Protein AF-A0A6P6XRR0-F1 (afdb_monomer_lite)

Radius of gyration: 25.18 Å; chains: 1; bounding box: 92×53×60 Å

Organism: Dermatophagoides pteronyssinus (NCBI:txid6956)

Secondary structure (DSSP, 8-state):
--TT----TTT-S-TTEEEEEETTT--EEEEEEE-STTSEEEEEGGGHHHHTTTGGGEEEEES-SB--SSGGGS-GGGEE---EEEE-------SS-----EEEEE---TT-------PPEEP-S-S-GGG-EEEEEEEEETT--BEEEEEEEEES-GGGGGGG-SSS-GGGEEEEEEE--TTTS-EEEEEEEEEEEEETTEEEEEEEEEEEEEE---SS---PEEEEEEE-GGGGHHHHHHH-TT--B--SS-TTS------TTSTT--------------S----TTTTTTTT-TT----HHHHHHHHHHHHHHHHHHHHHHH--

pLDDT: mean 71.04, std 21.97, range [21.55, 94.62]

InterPro domains:
  IPR001254 Serine proteases, trypsin domain [PS50240] (1-245)
  IPR009003 Peptidase S1, PA clan [SSF50494] (9-246)
  IPR051333 CLIP domain-containing serine protease [PTHR24260] (10-245)

Structure (mmCIF, N/CA/C/O backbone):
data_AF-A0A6P6XRR0-F1
#
_entry.id   AF-A0A6P6XRR0-F1
#
loop_
_atom_site.group_PDB
_atom_site.id
_atom_site.type_symbol
_atom_site.label_atom_id
_atom_site.label_alt_id
_atom_site.label_comp_id
_atom_site.label_asym_id
_atom_site.label_entity_id
_atom_site.label_seq_id
_atom_site.pdbx_PDB_ins_code
_atom_site.Cartn_x
_atom_site.Cartn_y
_atom_site.Cartn_z
_atom_site.occupancy
_atom_site.B_iso_or_equiv
_atom_site.auth_seq_id
_atom_site.auth_comp_id
_atom_site.auth_asym_id
_atom_site.auth_atom_id
_atom_site.pdbx_PDB_model_num
ATOM 1 N N . MET A 1 1 ? -28.894 -8.734 -2.780 1.00 40.22 1 MET A N 1
ATOM 2 C CA . MET A 1 1 ? -28.095 -9.727 -2.037 1.00 40.22 1 MET A CA 1
ATOM 3 C C . MET A 1 1 ? -28.416 -9.468 -0.577 1.00 40.22 1 MET A C 1
ATOM 5 O O . MET A 1 1 ? -28.364 -8.303 -0.202 1.00 40.22 1 MET A O 1
ATOM 9 N N . ASN A 1 2 ? -28.938 -10.466 0.139 1.00 27.59 2 ASN A N 1
ATOM 10 C CA . ASN A 1 2 ? -29.521 -10.294 1.476 1.00 27.59 2 ASN A CA 1
ATOM 11 C C . ASN A 1 2 ? -28.446 -9.877 2.489 1.00 27.59 2 ASN A C 1
ATOM 13 O O . ASN A 1 2 ? -27.304 -10.318 2.381 1.00 27.59 2 ASN A O 1
ATOM 17 N N . ASP A 1 3 ? -28.826 -9.064 3.475 1.00 33.09 3 ASP A N 1
ATOM 18 C CA . ASP A 1 3 ? -27.949 -8.568 4.550 1.00 33.09 3 ASP A CA 1
ATOM 19 C C . ASP A 1 3 ? -27.402 -9.680 5.480 1.00 33.09 3 ASP A C 1
ATOM 21 O O . ASP A 1 3 ? -26.582 -9.402 6.351 1.00 33.09 3 ASP A O 1
ATOM 25 N N . ASP A 1 4 ? -27.790 -10.938 5.245 1.00 35.84 4 ASP A N 1
ATOM 26 C CA . ASP A 1 4 ? -27.451 -12.115 6.054 1.00 35.84 4 ASP A CA 1
ATOM 27 C C . ASP A 1 4 ? -26.296 -12.973 5.493 1.00 35.84 4 ASP A C 1
ATOM 29 O O . ASP A 1 4 ? -26.016 -14.043 6.037 1.00 35.84 4 ASP A O 1
ATOM 33 N N . ASP A 1 5 ? -25.618 -12.561 4.412 1.00 38.88 5 ASP A N 1
ATOM 34 C CA . ASP A 1 5 ? -24.484 -13.344 3.894 1.00 38.88 5 ASP A CA 1
ATOM 35 C C . ASP A 1 5 ? -23.284 -13.279 4.869 1.00 38.88 5 ASP A C 1
ATOM 37 O O . ASP A 1 5 ? -22.739 -12.189 5.104 1.00 38.88 5 ASP A O 1
ATOM 41 N N . PRO A 1 6 ? -22.828 -14.419 5.430 1.00 41.59 6 PRO A N 1
ATOM 42 C CA . PRO A 1 6 ? -21.720 -14.451 6.377 1.00 41.59 6 PRO A CA 1
ATOM 43 C C . PRO A 1 6 ? -20.427 -13.925 5.737 1.00 41.59 6 PRO A C 1
ATOM 45 O O . PRO A 1 6 ? -20.139 -14.182 4.568 1.00 41.59 6 PRO A O 1
ATOM 48 N N . PHE A 1 7 ? -19.627 -13.185 6.513 1.00 42.28 7 PHE A N 1
ATOM 49 C CA . PHE A 1 7 ? -18.373 -12.579 6.055 1.00 42.28 7 PHE A CA 1
ATOM 50 C C . PHE A 1 7 ? -17.396 -13.647 5.530 1.00 42.28 7 PHE A C 1
ATOM 52 O O . PHE A 1 7 ? -16.773 -14.381 6.300 1.00 42.28 7 PHE A O 1
ATOM 59 N N . ASP A 1 8 ? -17.249 -13.733 4.206 1.00 44.59 8 ASP A N 1
ATOM 60 C CA . ASP A 1 8 ? -16.356 -14.698 3.562 1.00 44.59 8 ASP A CA 1
ATOM 61 C C . ASP A 1 8 ? -14.886 -14.274 3.690 1.00 44.59 8 ASP A C 1
ATOM 63 O O . ASP A 1 8 ? -14.331 -13.547 2.864 1.00 44.59 8 ASP A O 1
ATOM 67 N N . THR A 1 9 ? -14.221 -14.783 4.724 1.00 45.38 9 THR A N 1
ATOM 68 C CA . THR A 1 9 ? -12.789 -14.554 4.982 1.00 45.38 9 THR A CA 1
ATOM 69 C C . THR A 1 9 ? -11.858 -14.915 3.814 1.00 45.38 9 THR A C 1
ATOM 71 O O . THR A 1 9 ? -10.747 -14.386 3.761 1.00 45.38 9 THR A O 1
ATOM 74 N N . LYS A 1 10 ? -12.278 -15.751 2.847 1.00 46.78 10 LYS A N 1
ATOM 75 C CA . LYS A 1 10 ? -11.482 -16.042 1.640 1.00 46.78 10 LYS A CA 1
ATOM 76 C C . LYS A 1 10 ? -11.516 -14.900 0.625 1.00 46.78 10 LYS A C 1
ATOM 78 O O . LYS A 1 10 ? -10.532 -14.710 -0.082 1.00 46.78 10 LYS A O 1
ATOM 83 N N . LYS A 1 11 ? -12.607 -14.130 0.577 1.00 51.19 11 LYS A N 1
ATOM 84 C CA . LYS A 1 11 ? -12.793 -12.982 -0.328 1.00 51.19 11 LYS A CA 1
ATOM 85 C C . LYS A 1 11 ? -12.146 -11.692 0.202 1.00 51.19 11 LYS A C 1
ATOM 87 O O . LYS A 1 11 ? -11.816 -10.806 -0.584 1.00 51.19 11 LYS A O 1
ATOM 92 N N . TYR A 1 12 ? -11.912 -11.616 1.516 1.00 61.06 12 TYR A N 1
ATOM 93 C CA . TYR A 1 12 ? -11.409 -10.430 2.229 1.00 61.06 12 TYR A CA 1
ATOM 94 C C . TYR A 1 12 ? -10.019 -10.645 2.853 1.00 61.06 12 TYR A C 1
ATOM 96 O O . TYR A 1 12 ? -9.776 -10.322 4.015 1.00 61.06 12 TYR A O 1
ATOM 104 N N . LYS A 1 13 ? -9.085 -11.213 2.081 1.00 62.91 13 LYS A N 1
ATOM 105 C CA . LYS A 1 13 ? -7.752 -11.624 2.561 1.00 62.91 13 LYS A CA 1
ATOM 106 C C . LYS A 1 13 ? -6.840 -10.458 2.987 1.00 62.91 13 LYS A C 1
ATOM 108 O O . LYS A 1 13 ? -5.909 -10.662 3.764 1.00 62.91 13 LYS A O 1
ATOM 113 N N . TYR A 1 14 ? -7.120 -9.245 2.504 1.00 73.25 14 TYR A N 1
ATOM 114 C CA . TYR A 1 14 ? -6.344 -8.021 2.752 1.00 73.25 14 TYR A CA 1
ATOM 115 C C . TYR A 1 14 ? -7.252 -6.869 3.197 1.00 73.25 14 TYR A C 1
ATOM 117 O O . TYR A 1 14 ? -7.387 -5.886 2.469 1.00 73.25 14 TYR A O 1
ATOM 125 N N . PRO A 1 15 ? -7.889 -6.960 4.381 1.00 75.12 15 PRO A N 1
ATOM 126 C CA . PRO A 1 15 ? -8.960 -6.043 4.786 1.00 75.12 15 PRO A CA 1
ATOM 127 C C . PRO A 1 15 ? -8.497 -4.587 4.960 1.00 75.12 15 PRO A C 1
ATOM 129 O O . PRO A 1 15 ? -9.320 -3.680 4.967 1.00 75.12 15 PRO A O 1
ATOM 132 N N . TYR A 1 16 ? -7.187 -4.361 5.073 1.00 81.88 16 TYR A N 1
ATOM 133 C CA . TYR A 1 16 ? -6.564 -3.045 5.206 1.00 81.88 16 TYR A CA 1
ATOM 134 C C . TYR A 1 16 ? -6.166 -2.403 3.873 1.00 81.88 16 TYR A C 1
ATOM 136 O O . TYR A 1 16 ? -5.852 -1.216 3.866 1.00 81.88 16 TYR A O 1
ATOM 144 N N . MET A 1 17 ? -6.129 -3.154 2.764 1.00 88.88 17 MET A N 1
ATOM 145 C CA . MET A 1 17 ? -5.717 -2.608 1.469 1.00 88.88 17 MET A CA 1
ATOM 146 C C . MET A 1 17 ? -6.829 -1.757 0.868 1.00 88.88 17 MET A C 1
ATOM 148 O O . MET A 1 17 ? -8.001 -2.142 0.859 1.00 88.88 17 MET A O 1
ATOM 152 N N . VAL A 1 18 ? -6.432 -0.618 0.312 1.00 92.50 18 VAL A N 1
ATOM 153 C CA . VAL A 1 18 ? -7.336 0.375 -0.261 1.00 92.50 18 VAL A CA 1
ATOM 154 C C . VAL A 1 18 ? -6.955 0.651 -1.705 1.00 92.50 18 VAL A C 1
ATOM 156 O O . VAL A 1 18 ? -5.782 0.867 -2.005 1.00 92.50 18 VAL A O 1
ATOM 159 N N . ALA A 1 19 ? -7.953 0.701 -2.583 1.00 94.19 19 ALA A N 1
ATOM 160 C CA . ALA A 1 19 ? -7.839 1.238 -3.931 1.00 94.19 19 ALA A CA 1
ATOM 161 C C . ALA A 1 19 ? -8.615 2.556 -4.050 1.00 94.19 19 ALA A C 1
ATOM 163 O O . ALA A 1 19 ? -9.758 2.663 -3.601 1.00 94.19 19 ALA A O 1
ATOM 164 N N . PHE A 1 20 ? -8.017 3.545 -4.710 1.00 94.62 20 PHE A N 1
ATOM 165 C CA . PHE A 1 20 ? -8.701 4.765 -5.129 1.00 94.62 20 PHE A CA 1
ATOM 166 C C . PHE A 1 20 ? -9.054 4.639 -6.603 1.00 94.62 20 PHE A C 1
ATOM 168 O O . PHE A 1 20 ? -8.191 4.728 -7.481 1.00 94.62 20 PHE A O 1
ATOM 175 N N . VAL A 1 21 ? -10.332 4.380 -6.856 1.00 93.94 21 VAL A N 1
ATOM 176 C CA . VAL A 1 21 ? -10.835 3.983 -8.168 1.00 93.94 21 VAL A CA 1
ATOM 177 C C . VAL A 1 21 ? -11.504 5.173 -8.839 1.00 93.94 21 VAL A C 1
ATOM 179 O O . VAL A 1 21 ? -12.419 5.777 -8.278 1.00 93.94 21 VAL A O 1
ATOM 182 N N . GLN A 1 22 ? -11.065 5.504 -10.050 1.00 93.06 22 GLN A N 1
ATOM 183 C CA . GLN A 1 22 ? -11.700 6.535 -10.863 1.00 93.06 22 GLN A CA 1
ATOM 184 C C . GLN A 1 22 ? -13.036 6.008 -11.406 1.00 93.06 22 GLN A C 1
ATOM 186 O O . GLN A 1 22 ? -13.065 5.009 -12.123 1.00 93.06 22 GLN A O 1
ATOM 191 N N . LYS A 1 23 ? -14.148 6.689 -11.112 1.00 91.94 23 LYS A N 1
ATOM 192 C CA . LYS A 1 23 ? -15.517 6.218 -11.406 1.00 91.94 23 LYS A CA 1
ATOM 193 C C . LYS A 1 23 ? -15.779 5.943 -12.889 1.00 91.94 23 LYS A C 1
ATOM 195 O O . LYS A 1 23 ? -16.508 5.016 -13.220 1.00 91.94 23 LYS A O 1
ATOM 200 N N . ASN A 1 24 ? -15.178 6.732 -13.781 1.00 90.50 24 ASN A N 1
ATOM 201 C CA . ASN A 1 24 ? -15.431 6.633 -15.224 1.00 90.50 24 ASN A CA 1
ATOM 202 C C . ASN A 1 24 ? -14.651 5.498 -15.894 1.00 90.50 24 ASN A C 1
ATOM 204 O O . ASN A 1 24 ? -15.137 4.878 -16.834 1.00 90.50 24 ASN A O 1
ATOM 208 N N . THR A 1 25 ? -13.422 5.245 -15.443 1.00 91.56 25 THR A N 1
ATOM 209 C CA . THR A 1 25 ? -12.520 4.270 -16.077 1.00 91.56 25 THR A CA 1
ATOM 210 C C . THR A 1 25 ? -12.421 2.967 -15.293 1.00 91.56 25 THR A C 1
ATOM 212 O O . THR A 1 25 ? -11.920 1.974 -15.817 1.00 91.56 25 THR A O 1
ATOM 215 N N . MET A 1 26 ? -12.876 2.976 -14.037 1.00 92.25 26 MET A N 1
ATOM 216 C CA . MET A 1 26 ? -12.716 1.907 -13.055 1.00 92.25 26 MET A CA 1
ATOM 217 C C . MET A 1 26 ? -11.258 1.488 -12.829 1.00 92.25 26 MET A C 1
ATOM 219 O O . MET A 1 26 ? -10.996 0.371 -12.383 1.00 92.25 26 MET A O 1
ATOM 223 N N . LYS A 1 27 ? -10.305 2.378 -13.126 1.00 91.62 27 LYS A N 1
ATOM 224 C CA . LYS A 1 27 ? -8.870 2.187 -12.892 1.00 91.62 27 LYS A CA 1
ATOM 225 C C . LYS A 1 27 ? -8.483 2.648 -11.493 1.00 91.62 27 LYS A C 1
ATOM 227 O O . LYS A 1 27 ? -9.070 3.598 -10.976 1.00 91.62 27 LYS A O 1
ATOM 232 N N . ALA A 1 28 ? -7.488 1.991 -10.903 1.00 91.31 28 ALA A N 1
ATOM 233 C CA . ALA A 1 28 ? -6.890 2.434 -9.649 1.00 91.31 28 ALA A CA 1
ATOM 234 C C . ALA A 1 28 ? -5.757 3.428 -9.930 1.00 91.31 28 ALA A C 1
ATOM 236 O O . ALA A 1 28 ? -4.701 3.041 -10.426 1.00 91.31 28 ALA A O 1
ATOM 237 N N . ASP A 1 29 ? -5.960 4.703 -9.603 1.00 89.50 29 ASP A N 1
ATOM 238 C CA . ASP A 1 29 ? -4.921 5.735 -9.775 1.00 89.50 29 ASP A CA 1
ATOM 239 C C . ASP A 1 29 ? -4.054 5.922 -8.525 1.00 89.50 29 ASP A C 1
ATOM 241 O O . ASP A 1 29 ? -2.986 6.537 -8.596 1.00 89.50 29 ASP A O 1
ATOM 245 N N . CYS A 1 30 ? -4.509 5.387 -7.390 1.00 91.50 30 CYS A N 1
ATOM 246 C CA . CYS A 1 30 ? -3.768 5.318 -6.141 1.00 91.50 30 CYS A CA 1
ATOM 247 C C . CYS A 1 30 ? -4.161 4.069 -5.342 1.00 91.50 30 CYS A C 1
ATOM 249 O O . CYS A 1 30 ? -5.239 3.497 -5.532 1.00 91.50 30 CYS A O 1
ATOM 251 N N . ALA A 1 31 ? -3.296 3.680 -4.412 1.00 92.75 31 ALA A N 1
ATOM 252 C CA . ALA A 1 31 ? -3.554 2.657 -3.418 1.00 92.75 31 ALA A CA 1
ATOM 253 C C . ALA A 1 31 ? -2.962 3.073 -2.069 1.00 92.75 31 ALA A C 1
ATOM 255 O O . ALA A 1 31 ? -2.064 3.914 -2.005 1.00 92.75 31 ALA A O 1
ATOM 256 N N . GLY A 1 32 ? -3.469 2.472 -1.001 1.00 92.19 32 GLY A N 1
ATOM 257 C CA . GLY A 1 32 ? -3.019 2.756 0.352 1.00 92.19 32 GLY A CA 1
ATOM 258 C C . GLY A 1 32 ? -3.379 1.656 1.333 1.00 92.19 32 GLY A C 1
ATOM 259 O O . GLY A 1 32 ? -3.905 0.606 0.953 1.00 92.19 32 GLY A O 1
ATOM 260 N N . VAL A 1 33 ? -3.107 1.927 2.604 1.00 91.25 33 VAL A N 1
ATOM 261 C CA . VAL A 1 33 ? -3.439 1.039 3.720 1.00 91.25 33 VAL A CA 1
ATOM 262 C C . VAL A 1 33 ? -4.152 1.794 4.823 1.00 91.25 33 VAL A C 1
ATOM 264 O O . VAL A 1 33 ? -3.859 2.957 5.082 1.00 91.25 33 VAL A O 1
ATOM 267 N N . ILE A 1 34 ? -5.086 1.127 5.485 1.00 88.75 34 ILE A N 1
ATOM 268 C CA . ILE A 1 34 ? -5.793 1.688 6.637 1.00 88.75 34 ILE A CA 1
ATOM 269 C C . ILE A 1 34 ? -4.867 1.633 7.844 1.00 88.75 34 ILE A C 1
ATOM 271 O O . ILE A 1 34 ? -4.349 0.570 8.189 1.00 88.75 34 ILE A O 1
ATOM 275 N N . ILE A 1 35 ? -4.654 2.794 8.456 1.00 86.75 35 ILE A N 1
ATOM 276 C CA . ILE A 1 35 ? -3.723 2.990 9.573 1.00 86.75 35 ILE A CA 1
ATOM 277 C C . ILE A 1 35 ? -4.404 3.541 10.826 1.00 86.75 35 ILE A C 1
ATOM 279 O O . ILE A 1 35 ? -3.767 3.605 11.871 1.00 86.75 35 ILE A O 1
ATOM 283 N N . GLY A 1 36 ? -5.677 3.928 10.741 1.00 80.75 36 GLY A N 1
ATOM 284 C CA . GLY A 1 36 ? -6.458 4.406 11.877 1.00 80.75 36 GLY A CA 1
ATOM 285 C C . GLY A 1 36 ? -7.865 3.815 11.911 1.00 80.75 36 GLY A C 1
ATOM 286 O O . GLY A 1 36 ? -8.399 3.355 10.899 1.00 80.75 36 GLY A O 1
ATOM 287 N N . ASN A 1 37 ? -8.453 3.810 13.105 1.00 77.75 37 ASN A N 1
ATOM 288 C CA . ASN A 1 37 ? -9.741 3.171 13.380 1.00 77.75 37 ASN A CA 1
ATOM 289 C C . ASN A 1 37 ? -10.944 3.941 12.815 1.00 77.75 37 ASN A C 1
ATOM 291 O O . ASN A 1 37 ? -12.026 3.369 12.704 1.00 77.75 37 ASN A O 1
ATOM 295 N N . ASP A 1 38 ? -10.771 5.213 12.447 1.00 77.88 38 ASP A N 1
ATOM 296 C CA . ASP A 1 38 ? -11.862 6.074 11.982 1.00 77.88 38 ASP A CA 1
ATOM 297 C C . ASP A 1 38 ? -11.869 6.248 10.452 1.00 77.88 38 ASP A C 1
ATOM 299 O O . ASP A 1 38 ? -12.724 6.945 9.895 1.00 77.88 38 ASP A O 1
ATOM 303 N N . GLY A 1 39 ? -10.971 5.547 9.752 1.00 83.25 39 GLY A N 1
ATOM 304 C CA . GLY A 1 39 ? -10.862 5.572 8.295 1.00 83.25 39 GLY A CA 1
ATOM 305 C C . GLY A 1 39 ? -9.714 6.431 7.788 1.00 83.25 39 GLY A C 1
ATOM 306 O O . GLY A 1 39 ? -9.820 7.032 6.719 1.00 83.25 39 GLY A O 1
ATOM 307 N N . GLU A 1 40 ? -8.633 6.527 8.553 1.00 90.56 40 GLU A N 1
ATOM 308 C CA . GLU A 1 40 ? -7.385 7.134 8.114 1.00 90.56 40 GLU A CA 1
ATOM 309 C C . GLU A 1 40 ? -6.586 6.151 7.256 1.00 90.56 40 GLU A C 1
ATOM 311 O O . GLU A 1 40 ? -6.266 5.036 7.675 1.00 90.56 40 GLU A O 1
ATOM 316 N N . ILE A 1 41 ? -6.266 6.581 6.038 1.00 92.94 41 ILE A N 1
ATOM 317 C CA . ILE A 1 41 ? -5.626 5.766 5.008 1.00 92.94 41 ILE A CA 1
ATOM 318 C C . ILE A 1 41 ? -4.292 6.405 4.654 1.00 92.94 41 ILE A C 1
ATOM 320 O O . ILE A 1 41 ? -4.262 7.547 4.200 1.00 92.94 41 ILE A O 1
ATOM 324 N N . LEU A 1 42 ? -3.203 5.664 4.824 1.00 93.00 42 LEU A N 1
ATOM 325 C CA . LEU A 1 42 ? -1.876 6.072 4.388 1.00 93.00 42 LEU A CA 1
ATOM 326 C C . LEU A 1 42 ? -1.715 5.804 2.892 1.00 93.00 42 LEU A C 1
ATOM 328 O O . LEU A 1 42 ? -1.945 4.687 2.426 1.00 93.00 42 LEU A O 1
ATOM 332 N N . ILE A 1 43 ? -1.293 6.827 2.157 1.00 92.06 43 ILE A N 1
ATOM 333 C CA . ILE A 1 43 ? -1.005 6.790 0.722 1.00 92.06 43 ILE A CA 1
ATOM 334 C C . ILE A 1 43 ? 0.376 7.383 0.449 1.00 92.06 43 ILE A C 1
ATOM 336 O O . ILE A 1 43 ? 0.890 8.171 1.243 1.00 92.06 43 ILE A O 1
ATOM 340 N N . SER A 1 44 ? 0.953 7.060 -0.707 1.00 87.25 44 SER A N 1
ATOM 341 C CA . SER A 1 44 ? 2.088 7.833 -1.219 1.00 87.25 44 SER A CA 1
ATOM 342 C C . SER A 1 44 ? 1.606 9.224 -1.633 1.00 87.25 44 SER A C 1
ATOM 344 O O . SER A 1 44 ? 0.536 9.363 -2.236 1.00 87.25 44 SER A O 1
ATOM 346 N N . GLY A 1 45 ? 2.375 10.269 -1.338 1.00 79.56 45 GLY A N 1
ATOM 347 C CA . GLY A 1 45 ? 1.956 11.629 -1.667 1.00 79.56 45 GLY A CA 1
ATOM 348 C C . GLY A 1 45 ? 1.995 11.942 -3.171 1.00 79.56 45 GLY A C 1
ATOM 349 O O . GLY A 1 45 ? 1.337 12.884 -3.609 1.00 79.56 45 GLY A O 1
ATOM 350 N N . ILE A 1 46 ? 2.599 11.080 -4.001 1.00 78.06 46 ILE A N 1
ATOM 351 C CA . ILE A 1 46 ? 2.462 11.125 -5.471 1.00 78.06 46 ILE A CA 1
ATOM 352 C C . ILE A 1 46 ? 1.013 10.942 -5.951 1.00 78.06 46 ILE A C 1
ATOM 354 O O . ILE A 1 46 ? 0.668 11.299 -7.075 1.00 78.06 46 ILE A O 1
ATOM 358 N N . CYS A 1 47 ? 0.137 10.395 -5.107 1.00 79.69 47 CYS A N 1
ATOM 359 C CA . CYS A 1 47 ? -1.283 10.275 -5.410 1.00 79.69 47 CYS A CA 1
ATOM 360 C C . CYS A 1 47 ? -2.037 11.618 -5.395 1.00 79.69 47 CYS A C 1
ATOM 362 O O . CYS A 1 47 ? -3.205 11.662 -5.779 1.00 79.69 47 CYS A O 1
ATOM 364 N N . ASN A 1 48 ? -1.395 12.707 -4.954 1.00 73.44 48 ASN A N 1
ATOM 365 C CA . ASN A 1 48 ? -2.021 14.013 -4.769 1.00 73.44 48 ASN A CA 1
ATOM 366 C C . ASN A 1 48 ? -2.545 14.630 -6.082 1.00 73.44 48 ASN A C 1
ATOM 368 O O . ASN A 1 48 ? -3.721 14.992 -6.162 1.00 73.44 48 ASN A O 1
ATOM 372 N N . GLU A 1 49 ? -1.705 14.700 -7.124 1.00 65.75 49 GLU A N 1
ATOM 373 C CA . GLU A 1 49 ? -1.897 15.623 -8.260 1.00 65.75 49 GLU A CA 1
ATOM 374 C C . GLU A 1 49 ? -3.268 15.535 -8.946 1.00 65.75 49 GLU A C 1
ATOM 376 O O . GLU A 1 49 ? -3.841 16.556 -9.313 1.00 65.75 49 GLU A O 1
ATOM 381 N N . LYS A 1 50 ? -3.817 14.328 -9.128 1.00 70.81 50 LYS A N 1
ATOM 382 C CA . LYS A 1 50 ? -5.109 14.143 -9.816 1.00 70.81 50 LYS A CA 1
ATOM 383 C C . LYS A 1 50 ? -6.293 14.039 -8.866 1.00 70.81 50 LYS A C 1
ATOM 385 O O . LYS A 1 50 ? -7.400 14.453 -9.211 1.00 70.81 50 LYS A O 1
ATOM 390 N N . MET A 1 51 ? -6.073 13.463 -7.689 1.00 81.56 51 MET A N 1
ATOM 391 C CA . MET A 1 51 ? -7.156 13.123 -6.774 1.00 81.56 51 MET A CA 1
ATOM 392 C C . MET A 1 51 ? -7.617 14.309 -5.935 1.00 81.56 51 MET A C 1
ATOM 394 O O . MET A 1 51 ? -8.797 14.373 -5.608 1.00 81.56 51 MET A O 1
ATOM 398 N N . VAL A 1 52 ? -6.737 15.259 -5.608 1.00 77.81 52 VAL A N 1
ATOM 399 C CA . VAL A 1 52 ? -7.147 16.445 -4.841 1.00 77.81 52 VAL A CA 1
ATOM 400 C C . VAL A 1 52 ? -8.038 17.360 -5.665 1.00 77.81 52 VAL A C 1
ATOM 402 O O . VAL A 1 52 ? -9.078 17.799 -5.175 1.00 77.81 52 VAL A O 1
ATOM 405 N N . THR A 1 53 ? -7.682 17.602 -6.927 1.00 78.31 53 THR A N 1
ATOM 406 C CA . THR A 1 53 ? -8.470 18.465 -7.817 1.00 78.31 53 THR A CA 1
ATOM 407 C C . THR A 1 53 ? -9.823 17.845 -8.166 1.00 78.31 53 THR A C 1
ATOM 409 O O . THR A 1 53 ? -10.816 18.561 -8.244 1.00 78.31 53 THR A O 1
ATOM 412 N N . ASN A 1 54 ? -9.884 16.517 -8.317 1.00 85.50 54 ASN A N 1
ATOM 413 C CA . ASN A 1 54 ? -11.069 15.806 -8.806 1.00 85.50 54 ASN A CA 1
ATOM 414 C C . ASN A 1 54 ? -11.583 14.757 -7.813 1.00 85.50 54 ASN A C 1
ATOM 416 O O . ASN A 1 54 ? -11.992 13.672 -8.214 1.00 85.50 54 ASN A O 1
ATOM 420 N N . LYS A 1 55 ? -11.566 15.044 -6.506 1.00 87.94 55 LYS A N 1
ATOM 421 C CA . LYS A 1 55 ? -11.901 14.045 -5.469 1.00 87.94 55 LYS A CA 1
ATOM 422 C C . LYS A 1 55 ? -13.266 13.375 -5.661 1.00 87.94 55 LYS A C 1
ATOM 424 O O . LYS A 1 55 ? -13.434 12.209 -5.315 1.00 87.94 55 LYS A O 1
ATOM 429 N N . GLU A 1 56 ? -14.227 14.099 -6.236 1.00 90.75 56 GLU A N 1
ATOM 430 C CA . GLU A 1 56 ? -15.578 13.601 -6.508 1.00 90.75 56 GLU A CA 1
ATOM 431 C C . GLU A 1 56 ? -15.621 12.576 -7.649 1.00 90.75 56 GLU A C 1
ATOM 433 O O . GLU A 1 56 ? -16.574 11.802 -7.727 1.00 90.75 56 GLU A O 1
ATOM 438 N N . ASP A 1 57 ? -14.588 12.494 -8.486 1.00 92.81 57 ASP A N 1
ATOM 439 C CA . ASP A 1 57 ? -14.470 11.490 -9.549 1.00 92.81 57 ASP A CA 1
ATOM 440 C C . ASP A 1 57 ? -13.912 10.159 -9.040 1.00 92.81 57 ASP A C 1
ATOM 442 O O . ASP A 1 57 ? -13.875 9.174 -9.782 1.00 92.81 57 ASP A O 1
ATOM 446 N N . TYR A 1 58 ? -13.508 10.105 -7.769 1.00 93.94 58 TYR A N 1
ATOM 447 C CA . TYR A 1 58 ? -12.942 8.921 -7.142 1.00 93.94 58 TYR A CA 1
ATOM 448 C C . TYR A 1 58 ? -13.901 8.303 -6.129 1.00 93.94 58 TYR A C 1
ATOM 450 O O . TYR A 1 58 ? -14.701 8.970 -5.467 1.00 93.94 58 TYR A O 1
ATOM 458 N N . LEU A 1 59 ? -13.814 6.984 -6.014 1.00 93.50 59 LEU A N 1
ATOM 459 C CA . LEU A 1 59 ? -14.342 6.226 -4.891 1.00 93.50 59 LEU A CA 1
ATOM 460 C C . LEU A 1 59 ? -13.193 5.507 -4.185 1.00 93.50 59 LEU A C 1
ATOM 462 O O . LEU A 1 59 ? -12.180 5.175 -4.802 1.00 93.50 59 LEU A O 1
ATOM 466 N N . VAL A 1 60 ? -13.356 5.270 -2.891 1.00 93.81 60 VAL A N 1
ATOM 467 C CA . VAL A 1 60 ? -12.414 4.503 -2.077 1.00 93.81 60 VAL A CA 1
ATOM 468 C C . VAL A 1 60 ? -12.983 3.105 -1.909 1.00 93.81 60 VAL A C 1
ATOM 470 O O . VAL A 1 60 ? -14.087 2.966 -1.390 1.00 93.81 60 VAL A O 1
ATOM 473 N N . TYR A 1 61 ? -12.257 2.084 -2.356 1.00 91.81 61 TYR A N 1
ATOM 474 C CA . TYR A 1 61 ? -12.682 0.690 -2.259 1.00 91.81 61 TYR A CA 1
ATOM 475 C C . TYR A 1 61 ? -11.735 -0.105 -1.371 1.00 91.81 61 TYR A C 1
ATOM 477 O O . TYR A 1 61 ? -10.520 -0.066 -1.564 1.00 91.81 61 TYR A O 1
ATOM 485 N N . ILE A 1 62 ? -12.290 -0.803 -0.382 1.00 88.06 62 ILE A N 1
ATOM 486 C CA . ILE A 1 62 ? -11.512 -1.394 0.711 1.00 88.06 62 ILE A CA 1
ATOM 487 C C . ILE A 1 62 ? -11.647 -2.914 0.721 1.00 88.06 62 ILE A C 1
ATOM 489 O O . ILE A 1 62 ? -12.732 -3.456 0.514 1.00 88.06 62 ILE A O 1
ATOM 493 N N . GLY A 1 63 ? -10.543 -3.604 1.009 1.00 79.94 63 GLY A N 1
ATOM 494 C CA . GLY A 1 63 ? -10.553 -4.994 1.468 1.00 79.94 63 GLY A CA 1
ATOM 495 C C . GLY A 1 63 ? -10.788 -6.062 0.401 1.00 79.94 63 GLY A C 1
ATOM 496 O O . GLY A 1 63 ? -10.886 -7.237 0.746 1.00 79.94 63 GLY A O 1
ATOM 497 N N . HIS A 1 64 ? -10.876 -5.680 -0.872 1.00 81.38 64 HIS A N 1
ATOM 498 C CA . HIS A 1 64 ? -11.197 -6.586 -1.972 1.00 81.38 64 HIS A CA 1
ATOM 499 C C . HIS A 1 64 ? -9.989 -6.903 -2.845 1.00 81.38 64 HIS A C 1
ATOM 501 O O . HIS A 1 64 ? -9.219 -6.019 -3.206 1.00 81.38 64 HIS A O 1
ATOM 507 N N . GLU A 1 65 ? -9.879 -8.163 -3.267 1.00 83.19 65 GLU A N 1
ATOM 508 C CA . GLU A 1 65 ? -8.837 -8.586 -4.207 1.00 83.19 65 GLU A CA 1
ATOM 509 C C . GLU A 1 65 ? -9.109 -8.133 -5.645 1.00 83.19 65 GLU A C 1
ATOM 511 O O . GLU A 1 65 ? -8.180 -8.081 -6.437 1.00 83.19 65 GLU A O 1
ATOM 516 N N . SER A 1 66 ? -10.350 -7.817 -6.023 1.00 87.81 66 SER A N 1
ATOM 517 C CA . SER A 1 66 ? -10.665 -7.309 -7.365 1.00 87.81 66 SER A CA 1
ATOM 518 C C . SER A 1 66 ? -12.011 -6.582 -7.444 1.00 87.81 66 SER A C 1
ATOM 520 O O . SER A 1 66 ? -12.813 -6.641 -6.506 1.00 87.81 66 SER A O 1
ATOM 522 N N . TRP A 1 67 ? -12.267 -5.891 -8.563 1.00 90.12 67 TRP A N 1
ATOM 523 C CA . TRP A 1 67 ? -13.568 -5.275 -8.855 1.00 90.12 67 TRP A CA 1
ATOM 524 C C . TRP A 1 67 ? -13.976 -5.307 -10.334 1.00 90.12 67 TRP A C 1
ATOM 526 O O . TRP A 1 67 ? -13.159 -5.347 -11.263 1.00 90.12 67 TRP A O 1
ATOM 536 N N . ASN A 1 68 ? -15.290 -5.235 -10.549 1.00 87.44 68 ASN A N 1
ATOM 537 C CA . ASN A 1 68 ? -15.912 -5.182 -11.870 1.00 87.44 68 ASN A CA 1
ATOM 538 C C . ASN A 1 68 ? -15.717 -3.822 -12.556 1.00 87.44 68 ASN A C 1
ATOM 540 O O . ASN A 1 68 ? -15.381 -2.820 -11.932 1.00 87.44 68 ASN A O 1
ATOM 544 N N . ASN A 1 69 ? -15.917 -3.781 -13.873 1.00 88.25 69 ASN A N 1
ATOM 545 C CA . ASN A 1 69 ? -15.812 -2.558 -14.680 1.00 88.25 69 ASN A CA 1
ATOM 546 C C . ASN A 1 69 ? -17.070 -1.687 -14.571 1.00 88.25 69 ASN A C 1
ATOM 548 O O . ASN A 1 69 ? -17.149 -0.641 -15.208 1.00 88.25 69 ASN A O 1
ATOM 552 N N . VAL A 1 70 ? -18.039 -2.118 -13.767 1.00 88.12 70 VAL A N 1
ATOM 553 C CA . VAL A 1 70 ? -19.273 -1.403 -13.485 1.00 88.12 70 VAL A CA 1
ATOM 554 C C . VAL A 1 70 ? -19.370 -1.213 -11.977 1.00 88.12 70 VAL A C 1
ATOM 556 O O . VAL A 1 70 ? -19.459 -2.181 -11.223 1.00 88.12 70 VAL A O 1
ATOM 559 N 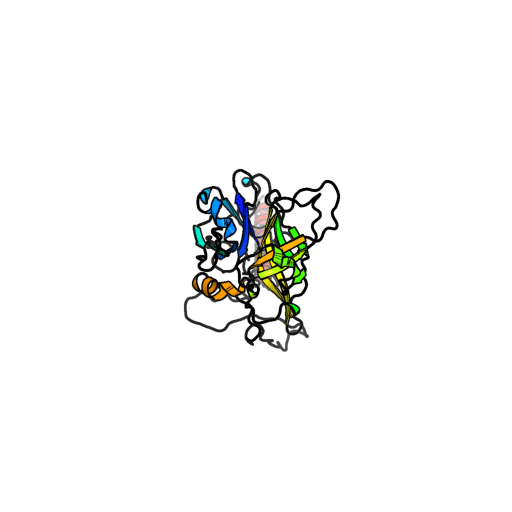N . GLN A 1 71 ? -19.401 0.043 -11.522 1.00 86.69 71 GLN A N 1
ATOM 560 C CA . GLN A 1 71 ? -19.472 0.364 -10.091 1.00 86.69 71 GLN A CA 1
ATOM 561 C C . GLN A 1 71 ? -20.676 -0.291 -9.394 1.00 86.69 71 GLN A C 1
ATOM 563 O O . GLN A 1 71 ? -20.562 -0.715 -8.249 1.00 86.69 71 GLN A O 1
ATOM 568 N N . LYS A 1 72 ? -21.832 -0.392 -10.067 1.00 88.25 72 LYS A N 1
ATOM 569 C CA . LYS A 1 72 ? -23.056 -0.991 -9.497 1.00 88.25 72 LYS A CA 1
ATOM 570 C C . LYS A 1 72 ? -22.903 -2.471 -9.136 1.00 88.25 72 LYS A C 1
ATOM 572 O O . LYS A 1 72 ? -23.678 -2.971 -8.331 1.00 88.25 72 LYS A O 1
ATOM 577 N N . GLU A 1 73 ? -21.927 -3.156 -9.723 1.00 88.12 73 GLU A N 1
ATOM 578 C CA . GLU A 1 73 ? -21.648 -4.571 -9.469 1.00 88.12 73 GLU A CA 1
ATOM 579 C C . GLU A 1 73 ? -20.612 -4.780 -8.355 1.00 88.12 73 GLU A C 1
ATOM 581 O O . GLU A 1 73 ? -20.318 -5.915 -7.986 1.00 88.12 73 GLU A O 1
ATOM 586 N N . MET A 1 74 ? -20.023 -3.700 -7.839 1.00 87.56 74 MET A N 1
ATOM 587 C CA . MET A 1 74 ? -19.117 -3.749 -6.695 1.00 87.56 74 MET A CA 1
ATOM 588 C C . MET A 1 74 ? -19.901 -3.870 -5.387 1.00 87.56 74 MET A C 1
ATOM 590 O O . MET A 1 74 ? -21.058 -3.447 -5.298 1.00 87.56 74 MET A O 1
ATOM 594 N N . ASP A 1 75 ? -19.253 -4.393 -4.347 1.00 85.06 75 ASP A N 1
ATOM 595 C CA . ASP A 1 75 ? -19.852 -4.475 -3.017 1.00 85.06 75 ASP A CA 1
ATOM 596 C C . ASP A 1 75 ? -19.967 -3.069 -2.412 1.00 85.06 75 ASP A C 1
ATOM 598 O O . ASP A 1 75 ? -18.988 -2.486 -1.938 1.00 85.06 75 ASP A O 1
ATOM 602 N N . GLN A 1 76 ? -21.178 -2.509 -2.447 1.00 84.50 76 GLN A N 1
ATOM 603 C CA . GLN A 1 76 ? -21.435 -1.125 -2.041 1.00 84.50 76 GLN A CA 1
ATOM 604 C C . GLN A 1 76 ? -21.095 -0.862 -0.569 1.00 84.50 76 GLN A C 1
ATOM 606 O O . GLN A 1 76 ? -20.846 0.285 -0.207 1.00 84.50 76 GLN A O 1
ATOM 611 N N . ARG A 1 77 ? -21.033 -1.904 0.271 1.00 81.88 77 ARG A N 1
ATOM 612 C CA . ARG A 1 77 ? -20.686 -1.780 1.695 1.00 81.88 77 ARG A CA 1
ATOM 613 C C . ARG A 1 77 ? -19.245 -1.303 1.895 1.00 81.88 77 ARG A C 1
ATOM 615 O O . ARG A 1 77 ? -18.947 -0.681 2.906 1.00 81.88 77 ARG A O 1
ATOM 622 N N . PHE A 1 78 ? -18.366 -1.563 0.927 1.00 85.12 78 PHE A N 1
ATOM 623 C CA . PHE A 1 78 ? -16.933 -1.263 1.000 1.00 85.12 78 PHE A CA 1
ATOM 624 C C . PHE A 1 78 ? -16.526 -0.068 0.134 1.00 85.12 78 PHE A C 1
ATOM 626 O O . PHE A 1 78 ? -15.335 0.144 -0.107 1.00 85.12 78 PHE A O 1
ATOM 633 N N . ILE A 1 79 ? -17.509 0.691 -0.358 1.00 89.06 79 ILE A N 1
ATOM 634 C CA . ILE A 1 79 ? -17.298 1.891 -1.161 1.00 89.06 79 ILE A CA 1
ATOM 635 C C . ILE A 1 79 ? -17.492 3.121 -0.284 1.00 89.06 79 ILE A C 1
ATOM 637 O O . ILE A 1 79 ? -18.574 3.366 0.246 1.00 89.06 79 ILE A O 1
ATOM 641 N N . PHE A 1 80 ? -16.456 3.946 -0.204 1.00 90.94 80 PHE A N 1
ATOM 642 C CA . PHE A 1 80 ? -16.444 5.151 0.612 1.00 90.94 80 PHE A CA 1
ATOM 643 C C . PHE A 1 80 ? -16.121 6.387 -0.223 1.00 90.94 80 PHE A C 1
ATOM 645 O O . PHE A 1 80 ? -15.504 6.322 -1.290 1.00 90.94 80 PHE A O 1
ATOM 652 N N . LYS A 1 81 ? -16.553 7.541 0.286 1.00 92.50 81 LYS A N 1
ATOM 653 C CA . LYS A 1 81 ? -16.197 8.851 -0.261 1.00 92.50 81 LYS A CA 1
ATOM 654 C C . LYS A 1 81 ? -14.981 9.407 0.463 1.00 92.50 81 LYS A C 1
ATOM 656 O O . LYS A 1 81 ? -14.805 9.180 1.660 1.00 92.50 81 LYS A O 1
ATOM 661 N N . ILE A 1 82 ? -14.191 10.182 -0.269 1.00 92.94 82 ILE A N 1
ATOM 662 C CA . ILE A 1 82 ? -13.058 10.918 0.278 1.00 92.94 82 ILE A CA 1
ATOM 663 C C . ILE A 1 82 ? -13.577 12.168 0.989 1.00 92.94 82 ILE A C 1
ATOM 665 O O . ILE A 1 82 ? -14.250 12.995 0.373 1.00 92.94 82 ILE A O 1
ATOM 669 N N . ASN A 1 83 ? -13.257 12.328 2.272 1.00 91.69 83 ASN A N 1
ATOM 670 C CA . ASN A 1 83 ? -13.633 13.527 3.018 1.00 91.69 83 ASN A CA 1
ATOM 671 C C . ASN A 1 83 ? -12.542 14.592 2.937 1.00 91.69 83 ASN A C 1
ATOM 673 O O . ASN A 1 83 ? -12.818 15.739 2.583 1.00 91.69 83 ASN A O 1
ATOM 677 N N . GLU A 1 84 ? -11.317 14.199 3.275 1.00 91.12 84 GLU A N 1
ATOM 678 C CA . GLU A 1 84 ? -10.190 15.101 3.485 1.00 91.12 84 GLU A CA 1
ATOM 679 C C . GLU A 1 84 ? -8.890 14.439 3.030 1.00 91.12 84 GLU A C 1
ATOM 681 O O . GLU A 1 84 ? -8.715 13.226 3.174 1.00 91.12 84 GLU A O 1
ATOM 686 N N . PHE A 1 85 ? -7.986 15.265 2.510 1.00 89.25 85 PHE A N 1
ATOM 687 C CA . PHE A 1 85 ? -6.600 14.911 2.257 1.00 89.25 85 PHE A CA 1
ATOM 688 C C . PHE A 1 85 ? -5.689 15.733 3.162 1.00 89.25 85 PHE A C 1
ATOM 690 O O . PHE A 1 85 ? -5.852 16.947 3.262 1.00 89.25 85 PHE A O 1
ATOM 697 N N . ILE A 1 86 ? -4.703 15.076 3.760 1.00 89.44 86 ILE A N 1
ATOM 698 C CA . ILE A 1 86 ? -3.675 15.699 4.588 1.00 89.44 86 ILE A CA 1
ATOM 699 C C . ILE A 1 86 ? -2.332 15.209 4.060 1.00 89.44 86 ILE A C 1
ATOM 701 O O . ILE A 1 86 ? -1.995 14.041 4.220 1.00 89.44 86 ILE A O 1
ATOM 705 N N . PHE A 1 87 ? -1.567 16.074 3.401 1.00 86.56 87 PHE A N 1
ATOM 706 C CA . PHE A 1 87 ? -0.268 15.697 2.843 1.00 86.56 87 PHE A CA 1
ATOM 707 C C . PHE A 1 87 ? 0.882 16.218 3.697 1.00 86.56 87 PHE A C 1
ATOM 709 O O . PHE A 1 87 ? 0.810 17.323 4.238 1.00 86.56 87 PHE A O 1
ATOM 716 N N . HIS A 1 88 ? 1.946 15.422 3.807 1.00 83.50 88 HIS A N 1
ATOM 717 C CA . HIS A 1 88 ? 3.154 15.829 4.513 1.00 83.50 88 HIS A CA 1
ATOM 718 C C . HIS A 1 88 ? 3.899 16.905 3.703 1.00 83.50 88 HIS A C 1
ATOM 720 O O . HIS A 1 88 ? 4.281 16.632 2.564 1.00 83.50 88 HIS A O 1
ATOM 726 N N . PRO A 1 89 ? 4.117 18.120 4.242 1.00 67.69 89 PRO A N 1
ATOM 727 C CA . PRO A 1 89 ? 4.825 19.173 3.524 1.00 67.69 89 PRO A CA 1
ATOM 728 C C . PRO A 1 89 ? 6.292 18.773 3.318 1.00 67.69 89 PRO A C 1
ATOM 730 O O . PRO A 1 89 ? 7.059 18.658 4.275 1.00 67.69 89 PRO A O 1
ATOM 733 N N . ASN A 1 90 ? 6.697 18.565 2.064 1.00 61.94 90 ASN A N 1
ATOM 734 C CA . ASN A 1 90 ? 8.085 18.251 1.741 1.00 61.94 90 ASN A CA 1
ATOM 735 C C . ASN A 1 90 ? 8.954 19.507 1.912 1.00 61.94 90 ASN A C 1
ATOM 737 O O . ASN A 1 90 ? 8.874 20.446 1.125 1.00 61.94 90 ASN A O 1
ATOM 741 N N . THR A 1 91 ? 9.767 19.535 2.968 1.00 47.16 91 THR A N 1
ATOM 742 C CA . THR A 1 91 ? 10.691 20.642 3.276 1.00 47.16 91 THR A CA 1
ATOM 743 C C . THR A 1 91 ? 12.157 20.302 2.982 1.00 47.16 91 THR A C 1
ATOM 745 O O . THR A 1 91 ? 13.026 21.140 3.215 1.00 47.16 91 THR A O 1
ATOM 748 N N . LYS A 1 92 ? 12.456 19.091 2.479 1.00 44.22 92 LYS A N 1
ATOM 749 C CA . LYS A 1 92 ? 13.830 18.568 2.326 1.00 44.22 92 LYS A CA 1
ATOM 750 C C . LYS A 1 92 ? 14.253 18.267 0.881 1.00 44.22 92 LYS A C 1
ATOM 752 O O . LYS A 1 92 ? 15.446 18.091 0.643 1.00 44.22 92 LYS A O 1
ATOM 757 N N . SER A 1 93 ? 13.335 18.218 -0.085 1.00 43.56 93 SER A N 1
ATOM 758 C CA . SER A 1 93 ? 13.688 17.989 -1.492 1.00 43.56 93 SER A CA 1
ATOM 759 C C . SER A 1 93 ? 14.384 19.213 -2.103 1.00 43.56 93 SER A C 1
ATOM 761 O O . SER A 1 93 ? 13.758 20.229 -2.383 1.00 43.56 93 SER A O 1
ATOM 763 N N . VAL A 1 94 ? 15.692 19.098 -2.358 1.00 38.81 94 VAL A N 1
ATOM 764 C CA . VAL A 1 94 ? 16.519 20.096 -3.077 1.00 38.81 94 VAL A C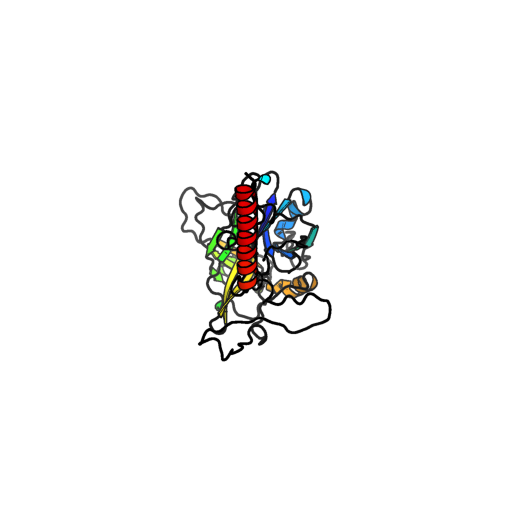A 1
ATOM 765 C C . VAL A 1 94 ? 16.237 20.091 -4.594 1.00 38.81 94 VAL A C 1
ATOM 767 O O . VAL A 1 94 ? 16.831 20.854 -5.351 1.00 38.81 94 VAL A O 1
ATOM 770 N N . LYS A 1 95 ? 15.325 19.238 -5.074 1.00 39.84 95 LYS A N 1
ATOM 771 C CA . LYS A 1 95 ? 14.890 19.216 -6.472 1.00 39.84 95 LYS A CA 1
ATOM 772 C C . LYS A 1 95 ? 13.465 19.740 -6.584 1.00 39.84 95 LYS A C 1
ATOM 774 O O . LYS A 1 95 ? 12.603 19.328 -5.814 1.00 39.84 95 LYS A O 1
ATOM 779 N N . ASP A 1 96 ? 13.218 20.544 -7.617 1.00 36.00 96 ASP A N 1
ATOM 780 C CA . ASP A 1 96 ? 11.910 21.032 -8.091 1.00 36.00 96 ASP A CA 1
ATOM 781 C C . ASP A 1 96 ? 10.926 19.915 -8.515 1.00 36.00 96 ASP A C 1
ATOM 783 O O . ASP A 1 96 ? 10.059 20.115 -9.365 1.00 36.00 96 ASP A O 1
ATOM 787 N N . VAL A 1 97 ? 11.035 18.709 -7.957 1.00 41.84 97 VAL A N 1
ATOM 788 C CA . VAL A 1 97 ? 10.019 17.678 -8.115 1.00 41.84 97 VAL A CA 1
ATOM 789 C C . VAL A 1 97 ? 9.131 17.747 -6.886 1.00 41.84 97 VAL A C 1
ATOM 791 O O . VAL A 1 97 ? 9.483 17.263 -5.814 1.00 41.84 97 VAL A O 1
ATOM 794 N N . ALA A 1 98 ? 8.007 18.440 -7.045 1.00 38.00 98 ALA A N 1
ATOM 795 C CA . ALA A 1 98 ? 6.953 18.579 -6.056 1.00 38.00 98 ALA A CA 1
ATOM 796 C C . ALA A 1 98 ? 6.340 17.208 -5.724 1.00 38.00 98 ALA A C 1
ATOM 798 O O . ALA A 1 98 ? 5.268 16.858 -6.205 1.00 38.00 98 ALA A O 1
ATOM 799 N N . TYR A 1 99 ? 7.019 16.415 -4.902 1.00 50.25 99 TYR A N 1
ATOM 800 C CA . TYR A 1 99 ? 6.451 15.210 -4.324 1.00 50.25 99 TYR A CA 1
ATOM 801 C C . TYR A 1 99 ? 6.158 15.474 -2.856 1.00 50.25 99 TYR A C 1
ATOM 803 O O . TYR A 1 99 ? 7.049 15.715 -2.050 1.00 50.25 99 TYR A O 1
ATOM 811 N N . TYR A 1 100 ? 4.873 15.463 -2.514 1.00 52.84 100 TYR A N 1
ATOM 812 C CA . TYR A 1 100 ? 4.481 15.072 -1.171 1.00 52.84 100 TYR A CA 1
ATOM 813 C C . TYR A 1 100 ? 4.910 13.607 -1.019 1.00 52.84 100 TYR A C 1
ATOM 815 O O . TYR A 1 100 ? 4.621 12.795 -1.899 1.00 52.84 100 TYR A O 1
ATOM 823 N N . ASP A 1 101 ? 5.620 13.284 0.052 1.00 73.00 101 ASP A N 1
ATOM 824 C CA . ASP A 1 101 ? 6.235 11.962 0.224 1.00 73.00 101 ASP A CA 1
ATOM 825 C C . ASP A 1 101 ? 5.178 10.914 0.617 1.00 73.00 101 ASP A C 1
ATOM 827 O O . ASP A 1 101 ? 4.953 9.898 -0.048 1.00 73.00 101 ASP A O 1
ATOM 831 N N . VAL A 1 102 ? 4.393 11.258 1.640 1.00 85.75 102 VAL A N 1
ATOM 832 C CA . VAL A 1 102 ? 3.231 10.506 2.121 1.00 85.75 102 VAL A CA 1
ATOM 833 C C . VAL A 1 102 ? 2.025 11.427 2.306 1.00 85.75 102 VAL A C 1
ATOM 835 O O . VAL A 1 102 ? 2.143 12.646 2.474 1.00 85.75 102 VAL A O 1
ATOM 838 N N . GLY A 1 103 ? 0.836 10.837 2.282 1.00 89.88 103 GLY A N 1
ATOM 839 C CA . GLY A 1 103 ? -0.420 11.511 2.580 1.00 89.88 103 GLY A CA 1
ATOM 840 C C . GLY A 1 103 ? -1.343 10.639 3.419 1.00 89.88 103 GLY A C 1
ATOM 841 O O . GLY A 1 103 ? -1.255 9.414 3.406 1.00 89.88 103 GLY A O 1
ATOM 842 N N . ILE A 1 104 ? -2.252 11.289 4.135 1.00 92.06 104 ILE A N 1
ATOM 843 C CA . ILE A 1 104 ? -3.362 10.664 4.841 1.00 92.06 104 ILE A CA 1
ATOM 844 C C . ILE A 1 104 ? -4.647 11.080 4.141 1.00 92.06 104 ILE A C 1
ATOM 846 O O . ILE A 1 104 ? -4.930 12.269 3.980 1.00 92.06 104 ILE A O 1
ATOM 850 N N . VAL A 1 105 ? -5.447 10.097 3.749 1.00 93.06 105 VAL A N 1
ATOM 851 C CA . VAL A 1 105 ? -6.816 10.318 3.288 1.00 93.06 105 VAL A CA 1
ATOM 852 C C . VAL A 1 105 ? -7.766 9.912 4.395 1.00 93.06 105 VAL A C 1
ATOM 854 O O . VAL A 1 105 ? -7.658 8.810 4.928 1.00 93.06 105 VAL A O 1
ATOM 857 N N . LYS A 1 106 ? -8.714 10.786 4.727 1.00 91.88 106 LYS A N 1
ATOM 858 C CA . LYS A 1 106 ? -9.782 10.461 5.672 1.00 91.88 106 LYS A CA 1
ATOM 859 C C . LYS A 1 106 ? -11.060 10.126 4.930 1.00 91.88 106 LYS A C 1
ATOM 861 O O . LYS A 1 106 ? -11.541 10.905 4.101 1.00 91.88 106 LYS A O 1
ATOM 866 N N . ILE A 1 107 ? -11.645 8.993 5.286 1.00 90.44 107 ILE A N 1
ATOM 867 C CA . ILE A 1 107 ? -13.011 8.616 4.916 1.00 90.44 107 ILE A CA 1
ATOM 868 C C . ILE A 1 107 ? -13.909 8.638 6.159 1.00 90.44 107 ILE A C 1
ATOM 870 O O . ILE A 1 107 ? -13.491 9.043 7.238 1.00 90.44 107 ILE A O 1
ATOM 874 N N . LYS A 1 108 ? -15.188 8.288 6.009 1.00 83.38 108 LYS A N 1
ATOM 875 C CA . LYS A 1 108 ? -16.117 8.107 7.134 1.00 83.38 108 LYS A CA 1
ATOM 876 C C . LYS A 1 108 ? -16.441 6.622 7.255 1.00 83.38 108 LYS A C 1
ATOM 878 O O . LYS A 1 108 ? -17.235 6.129 6.462 1.00 83.38 108 LYS A O 1
ATOM 883 N N . LEU A 1 109 ? -15.866 5.948 8.253 1.00 74.31 109 LEU A N 1
ATOM 884 C CA . LEU A 1 109 ? -16.210 4.557 8.600 1.00 74.31 109 LEU A CA 1
ATOM 885 C C . LEU A 1 109 ? -17.404 4.434 9.564 1.00 74.31 109 LEU A C 1
ATOM 887 O O . LEU A 1 109 ? -17.820 3.325 9.902 1.00 74.31 109 LEU A O 1
ATOM 891 N N . LYS A 1 110 ? -17.958 5.556 10.043 1.00 56.94 110 LYS A N 1
ATOM 892 C CA . LYS A 1 110 ? -19.006 5.560 11.074 1.00 56.94 110 LYS A CA 1
ATOM 893 C C . LYS A 1 110 ? -20.213 4.716 10.630 1.00 56.94 110 LYS A C 1
ATOM 895 O O . LYS A 1 110 ? -20.789 4.986 9.580 1.00 56.94 110 LYS A O 1
ATOM 900 N N . ASN A 1 111 ? -20.598 3.747 11.465 1.00 52.91 111 ASN A N 1
ATOM 901 C CA . ASN A 1 111 ? -21.714 2.797 11.296 1.00 52.91 111 ASN A CA 1
ATOM 902 C C . ASN A 1 111 ? -21.490 1.626 10.320 1.00 52.91 111 ASN A C 1
ATOM 904 O O . ASN A 1 111 ? -22.425 0.867 10.076 1.00 52.91 111 ASN A O 1
ATOM 908 N N . THR A 1 112 ? -20.283 1.432 9.785 1.00 55.59 112 THR A N 1
ATOM 909 C CA . THR A 1 112 ? -19.984 0.240 8.973 1.00 55.59 112 THR A CA 1
ATOM 910 C C . THR A 1 112 ? -19.590 -0.932 9.876 1.00 55.59 112 THR A C 1
ATOM 912 O O . THR A 1 112 ? -18.596 -0.851 10.588 1.00 55.59 112 THR A O 1
ATOM 915 N N . ILE A 1 113 ? -20.340 -2.041 9.822 1.00 49.97 113 ILE A N 1
ATOM 916 C CA . ILE A 1 113 ? -20.112 -3.302 10.577 1.00 49.97 113 ILE A CA 1
ATOM 917 C C . ILE A 1 113 ? -18.928 -4.100 9.990 1.00 49.97 113 ILE A C 1
ATOM 919 O O . ILE A 1 113 ? -18.802 -5.309 10.159 1.00 49.97 113 ILE A O 1
ATOM 923 N N . ILE A 1 114 ? -18.068 -3.457 9.204 1.00 52.28 114 ILE A N 1
ATOM 924 C CA . ILE A 1 114 ? -17.004 -4.170 8.512 1.00 52.28 114 ILE A CA 1
ATOM 925 C C . ILE A 1 114 ? -15.849 -4.306 9.497 1.00 52.28 114 ILE A C 1
ATOM 927 O O . ILE A 1 114 ? -15.389 -3.286 10.015 1.00 52.28 114 ILE A O 1
ATOM 931 N N . PRO A 1 115 ? -15.333 -5.525 9.736 1.00 50.66 115 PRO A N 1
ATOM 932 C CA . PRO A 1 115 ? -14.124 -5.735 10.510 1.00 50.66 115 PRO A CA 1
ATOM 933 C C . PRO A 1 115 ? -12.911 -5.282 9.687 1.00 50.66 115 PRO A C 1
ATOM 935 O O . PRO A 1 115 ? -12.034 -6.060 9.325 1.00 50.66 115 PRO A O 1
ATOM 938 N N . ILE A 1 116 ? -12.827 -3.980 9.422 1.00 49.66 116 ILE A N 1
ATOM 939 C CA . ILE A 1 116 ? -11.592 -3.280 9.071 1.00 49.66 116 ILE A CA 1
ATOM 940 C C . ILE A 1 116 ? -10.813 -3.025 10.378 1.00 49.66 116 ILE A C 1
ATOM 942 O O . ILE A 1 116 ? -10.229 -1.976 10.613 1.00 49.66 116 ILE A O 1
ATOM 946 N N . THR A 1 117 ? -10.846 -3.995 11.292 1.00 43.69 117 THR A N 1
ATOM 947 C CA . THR A 1 117 ? -10.325 -3.919 12.664 1.00 43.69 117 THR A CA 1
ATOM 948 C C . THR A 1 117 ? -8.822 -4.151 12.732 1.00 43.69 117 THR A C 1
ATOM 950 O O . THR A 1 117 ? -8.257 -4.313 13.809 1.00 43.69 117 THR A O 1
ATOM 953 N N . ARG A 1 118 ? -8.153 -4.189 11.581 1.00 51.81 118 ARG A N 1
ATOM 954 C CA . ARG A 1 118 ? -6.709 -4.362 11.487 1.00 51.81 118 ARG A CA 1
ATOM 955 C C . ARG A 1 118 ? -6.134 -3.180 10.735 1.00 51.81 118 ARG A C 1
ATOM 957 O O . ARG A 1 118 ? -5.753 -3.321 9.577 1.00 51.81 118 ARG A O 1
ATOM 964 N N . ALA A 1 119 ? -6.095 -2.026 11.403 1.00 55.53 119 ALA A N 1
ATOM 965 C CA . ALA A 1 119 ? -5.126 -1.004 11.041 1.00 55.53 119 ALA A CA 1
ATOM 966 C C . ALA A 1 119 ? -3.758 -1.687 10.974 1.00 55.53 119 ALA A C 1
ATOM 968 O O . ALA A 1 119 ? -3.378 -2.440 11.878 1.00 55.53 119 ALA A O 1
ATOM 969 N N . LEU A 1 120 ? -3.079 -1.531 9.848 1.00 63.38 120 LEU A N 1
ATOM 970 C CA . LEU A 1 120 ? -1.840 -2.241 9.625 1.00 63.38 120 LEU A CA 1
ATOM 971 C C . LEU A 1 120 ? -0.736 -1.607 10.464 1.00 63.38 120 LEU A C 1
ATOM 973 O O . LEU A 1 120 ? -0.603 -0.385 10.511 1.00 63.38 120 LEU A O 1
ATOM 977 N N . LEU A 1 121 ? 0.050 -2.452 11.120 1.00 73.00 121 LEU A N 1
ATOM 978 C CA . LEU A 1 121 ? 1.135 -2.008 11.974 1.00 73.00 121 LEU A CA 1
ATOM 979 C C . LEU A 1 121 ? 2.226 -1.342 11.126 1.00 73.00 121 LEU A C 1
ATOM 981 O O . LEU A 1 121 ? 2.719 -1.936 10.162 1.00 73.00 121 LEU A O 1
ATOM 985 N N . LEU A 1 122 ? 2.582 -0.104 11.463 1.00 77.75 122 LEU A N 1
ATOM 986 C CA . LEU A 1 122 ? 3.610 0.658 10.754 1.00 77.75 122 LEU A CA 1
ATOM 987 C C . LEU A 1 122 ? 4.990 0.449 11.374 1.00 77.75 122 LEU A C 1
ATOM 989 O O . LEU A 1 122 ? 5.121 0.216 12.572 1.00 77.75 122 LEU A O 1
ATOM 993 N N . TRP A 1 123 ? 6.035 0.548 10.560 1.00 81.31 123 TRP A N 1
ATOM 994 C CA . TRP A 1 123 ? 7.412 0.378 11.016 1.00 81.31 123 TRP A CA 1
ATOM 995 C C . TRP A 1 123 ? 7.989 1.595 11.756 1.00 81.31 123 TRP A C 1
ATOM 997 O O . TRP A 1 123 ? 7.757 2.728 11.341 1.00 81.31 123 TRP A O 1
ATOM 1007 N N . ASN A 1 124 ? 8.779 1.350 12.812 1.00 69.38 124 ASN A N 1
ATOM 1008 C CA . ASN A 1 124 ? 9.351 2.359 13.726 1.00 69.38 124 ASN A CA 1
ATOM 1009 C C . ASN A 1 124 ? 10.897 2.495 13.650 1.00 69.38 124 ASN A C 1
ATOM 1011 O O . ASN A 1 124 ? 11.502 3.130 14.496 1.00 69.38 124 ASN A O 1
ATOM 1015 N N . ASP A 1 125 ? 11.574 1.897 12.664 1.00 69.12 125 ASP A N 1
ATOM 1016 C CA . ASP A 1 125 ? 13.049 1.980 12.465 1.00 69.12 125 ASP A CA 1
ATOM 1017 C C . ASP A 1 125 ? 13.967 1.433 13.578 1.00 69.12 125 ASP A C 1
ATOM 1019 O O . ASP A 1 125 ? 15.182 1.439 13.414 1.00 69.12 125 ASP A O 1
ATOM 1023 N N . GLU A 1 126 ? 13.443 0.921 14.693 1.00 61.31 126 GLU A N 1
ATOM 1024 C CA . GLU A 1 126 ? 14.284 0.461 15.818 1.00 61.31 126 GLU A CA 1
ATOM 1025 C C . GLU A 1 126 ? 14.978 -0.893 15.590 1.00 61.31 126 GLU A C 1
ATOM 1027 O O . GLU A 1 126 ? 15.815 -1.319 16.385 1.00 61.31 126 GLU A O 1
ATOM 1032 N N . ILE A 1 127 ? 14.645 -1.588 14.505 1.00 60.19 127 ILE A N 1
ATOM 1033 C CA . ILE A 1 127 ? 15.218 -2.883 14.144 1.00 60.19 127 ILE A CA 1
ATOM 1034 C C . ILE A 1 127 ? 15.902 -2.770 12.771 1.00 60.19 127 ILE A C 1
ATOM 1036 O O . ILE A 1 127 ? 15.372 -2.185 11.830 1.00 60.19 127 ILE A O 1
ATOM 1040 N N . GLU A 1 128 ? 17.068 -3.400 12.638 1.00 65.75 128 GLU A N 1
ATOM 1041 C CA . GLU A 1 128 ? 17.785 -3.532 11.366 1.00 65.75 128 GLU A CA 1
ATOM 1042 C C . GLU A 1 128 ? 16.981 -4.335 10.318 1.00 65.75 128 GLU A C 1
ATOM 1044 O O . GLU A 1 128 ? 16.366 -5.358 10.636 1.00 65.75 128 GLU A O 1
ATOM 1049 N N . VAL A 1 129 ? 17.062 -3.948 9.038 1.00 65.88 129 VAL A N 1
ATOM 1050 C CA . VAL A 1 129 ? 16.357 -4.590 7.901 1.00 65.88 129 VAL A CA 1
ATOM 1051 C C . VAL A 1 129 ? 16.676 -6.072 7.765 1.00 65.88 129 VAL A C 1
ATOM 1053 O O . VAL A 1 129 ? 15.855 -6.828 7.252 1.00 65.88 129 VAL A O 1
ATOM 1056 N N . LYS A 1 130 ? 17.836 -6.526 8.259 1.00 70.25 130 LYS A N 1
ATOM 1057 C CA . LYS A 1 130 ? 18.211 -7.952 8.285 1.00 70.25 130 LYS A CA 1
ATOM 1058 C C . LYS A 1 130 ? 17.177 -8.845 8.990 1.00 70.25 130 LYS A C 1
ATOM 1060 O O . LYS A 1 130 ? 17.174 -10.053 8.773 1.00 70.25 130 LYS A O 1
ATOM 1065 N N . ASN A 1 131 ? 16.313 -8.261 9.820 1.00 76.12 131 ASN A N 1
ATOM 1066 C CA . ASN A 1 131 ? 15.254 -8.970 10.531 1.00 76.12 131 ASN A CA 1
ATOM 1067 C C . ASN A 1 131 ? 13.934 -9.039 9.743 1.00 76.12 131 ASN A C 1
ATOM 1069 O O . ASN A 1 131 ? 13.010 -9.730 10.173 1.00 76.12 131 ASN A O 1
ATOM 1073 N N . PHE A 1 132 ? 13.830 -8.363 8.595 1.00 85.56 132 PHE A N 1
ATOM 1074 C CA . PHE A 1 132 ? 12.691 -8.507 7.698 1.00 85.56 132 PHE A CA 1
ATOM 1075 C C . PHE A 1 132 ? 12.744 -9.842 6.959 1.00 85.56 132 PHE A C 1
ATOM 1077 O O . PHE A 1 132 ? 13.720 -10.194 6.298 1.00 85.56 132 PHE A O 1
ATOM 1084 N N . LYS A 1 133 ? 11.638 -10.572 7.035 1.00 84.62 133 LYS A N 1
ATOM 1085 C CA . LYS A 1 133 ? 11.395 -11.832 6.343 1.00 84.62 133 LYS A CA 1
ATOM 1086 C C . LYS A 1 133 ? 10.208 -11.668 5.401 1.00 84.62 133 LYS A C 1
ATOM 1088 O O . LYS A 1 133 ? 9.328 -10.842 5.627 1.00 84.62 133 LYS A O 1
ATOM 1093 N N . GLN A 1 134 ? 10.188 -12.474 4.340 1.00 87.69 134 GLN A N 1
ATOM 1094 C CA . GLN A 1 134 ? 9.040 -12.621 3.433 1.00 87.69 134 GLN A CA 1
ATOM 1095 C C . GLN A 1 134 ? 8.435 -11.287 2.946 1.00 87.69 134 GLN A C 1
ATOM 1097 O O . GLN A 1 134 ? 7.218 -11.120 2.923 1.00 87.69 134 GLN A O 1
ATOM 1102 N N . CYS A 1 135 ? 9.272 -10.324 2.559 1.00 92.00 135 CYS A N 1
ATOM 1103 C CA . CYS A 1 135 ? 8.775 -9.037 2.088 1.00 92.00 135 CYS A CA 1
ATOM 1104 C C . CYS A 1 135 ? 8.013 -9.163 0.762 1.00 92.00 135 CYS A C 1
ATOM 1106 O O . CYS A 1 135 ? 8.420 -9.876 -0.162 1.00 92.00 135 CYS A O 1
ATOM 1108 N N . GLN A 1 136 ? 6.905 -8.435 0.661 1.00 93.94 136 GLN A N 1
ATOM 1109 C CA . GLN A 1 136 ? 6.020 -8.412 -0.493 1.00 93.94 136 GLN A CA 1
ATOM 1110 C C . GLN A 1 136 ? 5.600 -6.983 -0.829 1.00 93.94 136 GLN A C 1
ATOM 1112 O O . GLN A 1 136 ? 5.216 -6.197 0.035 1.00 93.94 136 GLN A O 1
ATOM 1117 N N . LEU A 1 137 ? 5.612 -6.674 -2.121 1.00 93.25 137 LEU A N 1
ATOM 1118 C CA . LEU A 1 137 ? 4.827 -5.589 -2.686 1.00 93.25 137 LEU A CA 1
ATOM 1119 C C . LEU A 1 137 ? 3.374 -6.046 -2.727 1.00 93.25 137 LEU A C 1
ATOM 1121 O O . LEU A 1 137 ? 3.086 -7.094 -3.306 1.00 93.25 137 LEU A O 1
ATOM 1125 N N . ILE A 1 138 ? 2.470 -5.272 -2.136 1.00 92.69 138 ILE A N 1
ATOM 1126 C CA . ILE A 1 138 ? 1.032 -5.554 -2.128 1.00 92.69 138 ILE A CA 1
ATOM 1127 C C . ILE A 1 138 ? 0.314 -4.319 -2.660 1.00 92.69 138 ILE A C 1
ATOM 1129 O O . ILE A 1 138 ? 0.425 -3.234 -2.089 1.00 92.69 138 ILE A O 1
ATOM 1133 N N . GLY A 1 139 ? -0.398 -4.464 -3.774 1.00 92.88 139 GLY A N 1
ATOM 1134 C CA . GLY A 1 139 ? -0.975 -3.313 -4.460 1.00 92.88 139 GLY A CA 1
ATOM 1135 C C . GLY A 1 139 ? -1.676 -3.661 -5.760 1.00 92.88 139 GLY A C 1
ATOM 1136 O O . GLY A 1 139 ? -1.979 -4.822 -6.027 1.00 92.88 139 GLY A O 1
ATOM 1137 N N . TYR A 1 140 ? -1.931 -2.640 -6.568 1.00 92.50 140 TYR A N 1
ATOM 1138 C CA . TYR A 1 140 ? -2.678 -2.748 -7.814 1.00 92.50 140 TYR A CA 1
ATOM 1139 C C . TYR A 1 140 ? -1.847 -2.204 -8.970 1.00 92.50 140 TYR A C 1
ATOM 1141 O O . TYR A 1 140 ? -1.136 -1.206 -8.832 1.00 92.50 140 TYR A O 1
ATOM 1149 N N . TRP A 1 141 ? -1.988 -2.826 -10.135 1.00 91.81 141 TRP A N 1
ATOM 1150 C CA . TRP A 1 141 ? -1.595 -2.196 -11.391 1.00 91.81 141 TRP A CA 1
ATOM 1151 C C . TRP A 1 141 ? -2.710 -1.263 -11.836 1.00 91.81 141 TRP A C 1
ATOM 1153 O O . TRP A 1 141 ? -3.869 -1.658 -11.847 1.00 91.81 141 TRP A O 1
ATOM 1163 N N . ASN A 1 142 ? -2.390 -0.038 -12.233 1.00 88.38 142 ASN A N 1
ATOM 1164 C CA . ASN A 1 142 ? -3.391 0.985 -12.534 1.00 88.38 142 ASN A CA 1
ATOM 1165 C C . ASN A 1 142 ? -4.351 0.611 -13.677 1.00 88.38 142 ASN A C 1
ATOM 1167 O O . ASN A 1 142 ? -5.504 1.032 -13.715 1.00 88.38 142 ASN A O 1
ATOM 1171 N N . ASN A 1 143 ? -3.870 -0.172 -14.635 1.00 85.81 143 ASN A N 1
ATOM 1172 C CA . ASN A 1 143 ? -4.632 -0.701 -15.760 1.00 85.81 143 ASN A CA 1
ATOM 1173 C C . ASN A 1 143 ? -5.350 -2.018 -15.435 1.00 85.81 143 ASN A C 1
ATOM 1175 O O . ASN A 1 143 ? -6.091 -2.515 -16.283 1.00 85.81 143 ASN A O 1
ATOM 1179 N N . GLN A 1 144 ? -5.153 -2.568 -14.239 1.00 85.44 144 GLN A N 1
ATOM 1180 C CA . GLN A 1 144 ? -5.782 -3.801 -13.798 1.00 85.44 144 GLN A CA 1
ATOM 1181 C C . GLN A 1 144 ? -6.658 -3.555 -12.569 1.00 85.44 144 GLN A C 1
ATOM 1183 O O . GLN A 1 144 ? -6.524 -2.578 -11.841 1.00 85.44 144 GLN A O 1
ATOM 1188 N N . ARG A 1 145 ? -7.627 -4.442 -12.362 1.00 89.12 145 ARG A N 1
ATOM 1189 C CA . ARG A 1 145 ? -8.627 -4.327 -11.290 1.00 89.12 145 ARG A CA 1
ATOM 1190 C C . ARG A 1 145 ? -8.461 -5.453 -10.283 1.00 89.12 145 ARG A C 1
ATOM 1192 O O . ARG A 1 145 ? -9.449 -6.000 -9.811 1.00 89.12 145 ARG A O 1
ATOM 1199 N N . ILE A 1 146 ? -7.211 -5.853 -10.054 1.00 89.56 146 ILE A N 1
ATOM 1200 C CA . ILE A 1 146 ? -6.834 -6.992 -9.223 1.00 89.56 146 ILE A CA 1
ATOM 1201 C C . ILE A 1 146 ? -5.649 -6.626 -8.330 1.00 89.56 146 ILE A C 1
ATOM 1203 O O . ILE A 1 146 ? -4.699 -5.977 -8.772 1.00 89.56 146 ILE A O 1
ATOM 1207 N N . LEU A 1 147 ? -5.739 -7.030 -7.069 1.00 89.06 147 LEU A N 1
ATOM 1208 C CA . LEU A 1 147 ? -4.688 -6.937 -6.075 1.00 89.06 147 LEU A CA 1
ATOM 1209 C C . LEU A 1 147 ? -3.629 -7.992 -6.392 1.00 89.06 147 LEU A C 1
ATOM 1211 O O . LEU A 1 147 ? -3.927 -9.178 -6.533 1.00 89.06 147 LEU A O 1
ATOM 1215 N N . VAL A 1 148 ? -2.380 -7.560 -6.463 1.00 90.56 148 VAL A N 1
ATOM 1216 C CA . VAL A 1 148 ? -1.237 -8.401 -6.798 1.00 90.56 148 VAL A CA 1
ATOM 1217 C C . VAL A 1 148 ? -0.249 -8.398 -5.650 1.00 90.56 148 VAL A C 1
ATOM 1219 O O . VAL A 1 148 ? -0.116 -7.418 -4.913 1.00 90.56 148 VAL A O 1
ATOM 1222 N N . LYS A 1 149 ? 0.461 -9.520 -5.529 1.00 91.56 149 LYS A N 1
ATOM 1223 C CA . LYS A 1 149 ? 1.622 -9.654 -4.660 1.00 91.56 149 LYS A CA 1
ATOM 1224 C C . LYS A 1 149 ? 2.847 -9.974 -5.474 1.00 91.56 149 LYS A C 1
ATOM 1226 O O . LYS A 1 149 ? 2.803 -10.861 -6.325 1.00 91.56 149 LYS A O 1
ATOM 1231 N N . ILE A 1 150 ? 3.934 -9.294 -5.162 1.00 92.31 150 ILE A N 1
ATOM 1232 C CA . ILE A 1 150 ? 5.231 -9.539 -5.777 1.00 92.31 150 ILE A CA 1
ATOM 1233 C C . ILE A 1 150 ? 6.219 -9.699 -4.631 1.00 92.31 150 ILE A C 1
ATOM 1235 O O . ILE A 1 150 ? 6.349 -8.804 -3.799 1.00 92.31 150 ILE A O 1
ATOM 1239 N N . ASN A 1 151 ? 6.885 -10.849 -4.559 1.00 93.69 151 ASN A N 1
ATOM 1240 C CA . ASN A 1 151 ? 7.958 -11.038 -3.589 1.00 93.69 151 ASN A CA 1
ATOM 1241 C C . ASN A 1 151 ? 9.078 -10.041 -3.893 1.00 93.69 151 ASN A C 1
ATOM 1243 O O . ASN A 1 151 ? 9.448 -9.858 -5.054 1.00 93.69 151 ASN A O 1
ATOM 1247 N N . VAL A 1 152 ? 9.603 -9.412 -2.849 1.00 93.19 152 VAL A N 1
ATOM 1248 C CA . VAL A 1 152 ? 10.627 -8.378 -2.966 1.00 93.19 152 VAL A CA 1
ATOM 1249 C C . VAL A 1 152 ? 11.734 -8.636 -1.957 1.00 93.19 152 VAL A C 1
ATOM 1251 O O . VAL A 1 152 ? 11.481 -9.035 -0.821 1.00 93.19 152 VAL A O 1
ATOM 1254 N N . SER A 1 153 ? 12.971 -8.401 -2.368 1.00 91.31 153 SER A N 1
ATOM 1255 C CA . SER A 1 153 ? 14.110 -8.324 -1.464 1.00 91.31 153 SER A CA 1
ATOM 1256 C C . SER A 1 153 ? 14.356 -6.862 -1.111 1.00 91.31 153 SER A C 1
ATOM 1258 O O . SER A 1 153 ? 14.462 -6.009 -1.991 1.00 91.31 153 SER A O 1
ATOM 1260 N N . VAL A 1 154 ? 14.416 -6.570 0.186 1.00 89.19 154 VAL A N 1
ATOM 1261 C CA . VAL A 1 154 ? 14.653 -5.221 0.711 1.00 89.19 154 VAL A CA 1
ATOM 1262 C C . VAL A 1 154 ? 16.123 -5.117 1.099 1.00 89.19 154 VAL A C 1
ATOM 1264 O O . VAL A 1 154 ? 16.601 -5.889 1.928 1.00 89.19 154 VAL A O 1
ATOM 1267 N N . LYS A 1 155 ? 16.846 -4.177 0.490 1.00 83.44 155 LYS A N 1
ATOM 1268 C CA . LYS A 1 155 ? 18.258 -3.902 0.771 1.00 83.44 155 LYS A CA 1
ATOM 1269 C C . LYS A 1 155 ? 18.409 -2.546 1.464 1.00 83.44 155 LYS A C 1
ATOM 1271 O O . LYS A 1 155 ? 17.796 -1.562 1.049 1.00 83.44 155 LYS A O 1
ATOM 1276 N N . GLU A 1 156 ? 19.264 -2.495 2.489 1.00 67.06 156 GLU A N 1
ATOM 1277 C CA . GLU A 1 156 ? 19.680 -1.243 3.153 1.00 67.06 156 GLU A CA 1
ATOM 1278 C C . GLU A 1 156 ? 20.725 -0.471 2.354 1.00 67.06 156 GLU A C 1
ATOM 1280 O O . GLU A 1 156 ? 20.748 0.755 2.388 1.00 67.06 156 GLU A O 1
ATOM 1285 N N . LYS A 1 157 ? 21.622 -1.179 1.656 1.00 60.38 157 LYS A N 1
ATOM 1286 C CA . LYS A 1 157 ? 22.731 -0.538 0.951 1.00 60.38 157 LYS A CA 1
ATOM 1287 C C . LYS A 1 157 ? 22.255 0.057 -0.367 1.00 60.38 157 LYS A C 1
ATOM 1289 O O . LYS A 1 157 ? 21.849 -0.651 -1.285 1.00 60.38 157 LYS A O 1
ATOM 1294 N N . PHE A 1 158 ? 22.348 1.378 -0.417 1.00 58.88 158 PHE A N 1
ATOM 1295 C CA . PHE A 1 158 ? 21.922 2.250 -1.502 1.00 58.88 158 PHE A CA 1
ATOM 1296 C C . PHE A 1 158 ? 22.767 2.114 -2.779 1.00 58.88 158 PHE A C 1
ATOM 1298 O O . PHE A 1 158 ? 22.309 2.523 -3.841 1.00 58.88 158 PHE A O 1
ATOM 1305 N N . ASP A 1 159 ? 23.969 1.532 -2.697 1.00 60.34 159 ASP A N 1
ATOM 1306 C CA . ASP A 1 159 ? 24.945 1.489 -3.798 1.00 60.34 159 ASP A CA 1
ATOM 1307 C C . ASP A 1 159 ? 24.371 0.869 -5.089 1.00 60.34 159 ASP A C 1
ATOM 1309 O O . ASP A 1 159 ? 24.579 1.426 -6.170 1.00 60.34 159 ASP 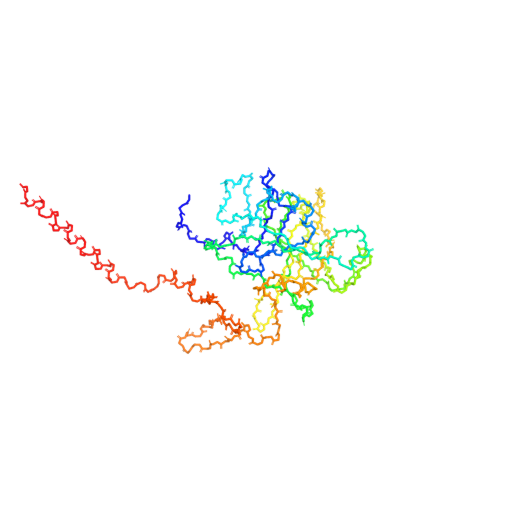A O 1
ATOM 1313 N N . ASP A 1 160 ? 23.548 -0.184 -4.972 1.00 58.97 160 ASP A N 1
ATOM 1314 C CA . ASP A 1 160 ? 22.891 -0.858 -6.108 1.00 58.97 160 ASP A CA 1
ATOM 1315 C C . ASP A 1 160 ? 21.761 -0.013 -6.744 1.00 58.97 160 ASP A C 1
ATOM 1317 O O . ASP A 1 160 ? 21.510 -0.104 -7.945 1.00 58.97 160 ASP A O 1
ATOM 1321 N N . CYS A 1 161 ? 21.085 0.837 -5.959 1.00 67.31 161 CYS A N 1
ATOM 1322 C CA . CYS A 1 161 ? 19.987 1.713 -6.402 1.00 67.31 161 CYS A CA 1
ATOM 1323 C C . CYS A 1 161 ? 20.435 3.174 -6.668 1.00 67.31 161 CYS A C 1
ATOM 1325 O O . CYS A 1 161 ? 19.619 4.024 -7.041 1.00 67.31 161 CYS A O 1
ATOM 1327 N N . SER A 1 162 ? 21.728 3.479 -6.488 1.00 56.00 162 SER A N 1
ATOM 1328 C CA . SER A 1 162 ? 22.274 4.839 -6.327 1.00 56.00 162 SER A CA 1
ATOM 1329 C C . SER A 1 162 ? 22.103 5.772 -7.529 1.00 56.00 162 SER A C 1
ATOM 1331 O O . SER A 1 162 ? 22.101 6.994 -7.369 1.00 56.00 162 SER A O 1
ATOM 1333 N N . ALA A 1 163 ? 21.896 5.226 -8.729 1.00 53.88 163 ALA A N 1
ATOM 1334 C CA . ALA A 1 163 ? 21.780 6.021 -9.949 1.00 53.88 163 ALA A CA 1
ATOM 1335 C C . ALA A 1 163 ? 20.522 6.916 -9.995 1.00 53.88 163 ALA A C 1
ATOM 1337 O O . ALA A 1 163 ? 20.473 7.847 -10.798 1.00 53.88 163 ALA A O 1
ATOM 1338 N N . GLN A 1 164 ? 19.504 6.660 -9.161 1.00 52.84 164 GLN A N 1
ATOM 1339 C CA . GLN A 1 164 ? 18.185 7.297 -9.299 1.00 52.84 164 GLN A CA 1
ATOM 1340 C C . GLN A 1 164 ? 17.967 8.544 -8.420 1.00 52.84 164 GLN A C 1
ATOM 1342 O O . GLN A 1 164 ? 17.039 9.312 -8.675 1.00 52.84 164 GLN A O 1
ATOM 1347 N N . LEU A 1 165 ? 18.822 8.815 -7.428 1.00 53.94 165 LEU A N 1
ATOM 1348 C CA . LEU A 1 165 ? 18.556 9.838 -6.407 1.00 53.94 165 LEU A CA 1
ATOM 1349 C C . LEU A 1 165 ? 19.793 10.706 -6.118 1.00 53.94 165 LEU A C 1
ATOM 1351 O O . LEU A 1 165 ? 20.520 10.498 -5.152 1.00 53.94 165 LEU A O 1
ATOM 1355 N N . SER A 1 166 ? 20.024 11.742 -6.931 1.00 50.31 166 SER A N 1
ATOM 1356 C CA . SER A 1 166 ? 20.915 12.845 -6.532 1.00 50.31 166 SER A CA 1
ATOM 1357 C C . SER A 1 166 ? 20.198 13.793 -5.556 1.00 50.31 166 SER A C 1
ATOM 1359 O O . SER A 1 166 ? 19.183 14.382 -5.924 1.00 50.31 166 SER A O 1
ATOM 1361 N N . GLY A 1 167 ? 20.713 13.945 -4.327 1.00 54.00 167 GLY A N 1
ATOM 1362 C CA . GLY A 1 167 ? 20.314 15.010 -3.388 1.00 54.00 167 GLY A CA 1
ATOM 1363 C C . GLY A 1 167 ? 19.543 14.617 -2.115 1.00 54.00 167 GLY A C 1
ATOM 1364 O O . GLY A 1 167 ? 19.240 15.513 -1.335 1.00 54.00 167 GLY A O 1
ATOM 1365 N N . GLY A 1 168 ? 19.237 13.334 -1.879 1.00 59.62 168 GLY A N 1
ATOM 1366 C CA . GLY A 1 168 ? 18.571 12.851 -0.651 1.00 59.62 168 GLY A CA 1
ATOM 1367 C C . GLY A 1 168 ? 19.525 12.163 0.338 1.00 59.62 168 GLY A C 1
ATOM 1368 O O . GLY A 1 168 ? 20.590 11.685 -0.058 1.00 59.62 168 GLY A O 1
ATOM 1369 N N . ASN A 1 169 ? 19.148 12.090 1.622 1.00 66.06 169 ASN A N 1
ATOM 1370 C CA . ASN A 1 169 ? 19.864 11.273 2.607 1.00 66.06 169 ASN A CA 1
ATOM 1371 C C . ASN A 1 169 ? 19.622 9.789 2.301 1.00 66.06 169 ASN A C 1
ATOM 1373 O O . ASN A 1 169 ? 18.490 9.322 2.332 1.00 66.06 169 ASN A O 1
ATOM 1377 N N . GLN A 1 170 ? 20.680 9.035 2.012 1.00 67.50 170 GLN A N 1
ATOM 1378 C CA . GLN A 1 170 ? 20.570 7.635 1.584 1.00 67.50 170 GLN A CA 1
ATOM 1379 C C . GLN A 1 170 ? 19.914 6.730 2.639 1.00 67.50 170 GLN A C 1
ATOM 1381 O O . GLN A 1 170 ? 19.280 5.739 2.287 1.00 67.50 170 GLN A O 1
ATOM 1386 N N . ASN A 1 171 ? 20.007 7.099 3.921 1.00 74.00 171 ASN A N 1
ATOM 1387 C CA . ASN A 1 171 ? 19.410 6.346 5.026 1.00 74.00 171 ASN A CA 1
ATOM 1388 C C . ASN A 1 171 ? 17.877 6.431 5.073 1.00 74.00 171 ASN A C 1
ATOM 1390 O O . ASN A 1 171 ? 17.257 5.668 5.817 1.00 74.00 171 ASN A O 1
ATOM 1394 N N . ASP A 1 172 ? 17.280 7.320 4.279 1.00 78.81 172 ASP A N 1
ATOM 1395 C CA . ASP A 1 172 ? 15.842 7.583 4.265 1.00 78.81 172 ASP A CA 1
ATOM 1396 C C . ASP A 1 172 ? 15.082 6.652 3.290 1.00 78.81 172 ASP A C 1
ATOM 1398 O O . ASP A 1 172 ? 13.851 6.662 3.216 1.00 78.81 172 ASP A O 1
ATOM 1402 N N . PHE A 1 173 ? 15.804 5.805 2.550 1.00 80.75 173 PHE A N 1
ATOM 1403 C CA . PHE A 1 173 ? 15.246 4.977 1.485 1.00 80.75 173 PHE A CA 1
ATOM 1404 C C . PHE A 1 173 ? 15.581 3.495 1.673 1.00 80.75 173 PHE A C 1
ATOM 1406 O O . PHE A 1 173 ? 16.635 3.126 2.186 1.00 80.75 173 PHE A O 1
ATOM 1413 N N . TYR A 1 174 ? 14.685 2.636 1.197 1.00 84.94 174 TYR A N 1
ATOM 1414 C CA . TYR A 1 174 ? 14.963 1.237 0.900 1.00 84.94 174 TYR A CA 1
ATOM 1415 C C . TYR A 1 174 ? 15.222 1.059 -0.598 1.00 84.94 174 TYR A C 1
ATOM 1417 O O . TYR A 1 174 ? 14.570 1.692 -1.434 1.00 84.94 174 TYR A O 1
ATOM 1425 N N . CYS A 1 175 ? 16.130 0.142 -0.935 1.00 86.25 175 CYS A N 1
ATOM 1426 C CA . CYS A 1 175 ? 16.284 -0.381 -2.288 1.00 86.25 175 CYS A CA 1
ATOM 1427 C C . CYS A 1 175 ? 15.500 -1.693 -2.395 1.00 86.25 175 CYS A C 1
ATOM 1429 O O . CYS A 1 175 ? 15.707 -2.623 -1.613 1.00 86.25 175 CYS A O 1
ATOM 1431 N N . LEU A 1 176 ? 14.564 -1.747 -3.335 1.00 89.56 176 LEU A N 1
ATOM 1432 C CA . LEU A 1 176 ? 13.688 -2.884 -3.578 1.00 89.56 176 LEU A CA 1
ATOM 1433 C C . LEU A 1 176 ? 14.155 -3.634 -4.815 1.00 89.56 176 LEU A C 1
ATOM 1435 O O . LEU A 1 176 ? 14.271 -3.038 -5.883 1.00 89.56 176 LEU A O 1
ATOM 1439 N N . GLU A 1 177 ? 14.339 -4.939 -4.678 1.00 91.31 177 GLU A N 1
ATOM 1440 C CA . GLU A 1 177 ? 14.697 -5.840 -5.767 1.00 91.31 177 GLU A CA 1
ATOM 1441 C C . GLU A 1 177 ? 13.571 -6.852 -6.000 1.00 91.31 177 GLU A C 1
ATOM 1443 O O . GLU A 1 177 ? 13.173 -7.569 -5.079 1.00 91.31 177 GLU A O 1
ATOM 1448 N N . TYR A 1 178 ? 13.022 -6.899 -7.213 1.00 92.06 178 TYR A N 1
ATOM 1449 C CA . TYR A 1 178 ? 11.865 -7.742 -7.523 1.00 92.06 178 TYR A CA 1
ATOM 1450 C C . TYR A 1 178 ? 11.833 -8.186 -8.989 1.00 92.06 178 TYR A C 1
ATOM 1452 O O . TYR A 1 178 ? 12.427 -7.567 -9.868 1.00 92.06 178 TYR A O 1
ATOM 1460 N N . ASN A 1 179 ? 11.086 -9.259 -9.257 1.00 91.31 179 ASN A N 1
ATOM 1461 C CA . ASN A 1 179 ? 10.867 -9.791 -10.601 1.00 91.31 179 ASN A CA 1
ATOM 1462 C C . ASN A 1 179 ? 9.391 -9.680 -10.976 1.00 91.31 179 ASN A C 1
ATOM 1464 O O . ASN A 1 179 ? 8.516 -10.091 -10.212 1.00 91.31 179 ASN A O 1
ATOM 1468 N N . VAL A 1 180 ? 9.117 -9.165 -12.173 1.00 90.38 180 VAL A N 1
ATOM 1469 C CA . VAL A 1 180 ? 7.765 -9.044 -12.724 1.00 90.38 180 VAL A CA 1
ATOM 1470 C C . VAL A 1 180 ? 7.751 -9.625 -14.128 1.00 90.38 180 VAL A C 1
ATOM 1472 O O . VAL A 1 180 ? 8.599 -9.303 -14.955 1.00 90.38 180 VAL A O 1
ATOM 1475 N N . ASP A 1 181 ? 6.756 -10.463 -14.407 1.00 90.25 181 ASP A N 1
ATOM 1476 C CA . ASP A 1 181 ? 6.485 -10.920 -15.765 1.00 90.25 181 ASP A CA 1
ATOM 1477 C C . ASP A 1 181 ? 5.801 -9.796 -16.558 1.00 90.25 181 ASP A C 1
ATOM 1479 O O . ASP A 1 181 ? 4.574 -9.680 -16.563 1.00 90.25 181 ASP A O 1
ATOM 1483 N N . CYS A 1 182 ? 6.612 -8.959 -17.207 1.00 90.12 182 CYS A N 1
ATOM 1484 C CA . CYS A 1 182 ? 6.178 -7.777 -17.957 1.00 90.12 182 CYS A CA 1
ATOM 1485 C C . CYS A 1 182 ? 5.302 -8.075 -19.189 1.00 90.12 182 CYS A C 1
ATOM 1487 O O . CYS A 1 182 ? 4.760 -7.139 -19.780 1.00 90.12 182 CYS A O 1
ATOM 1489 N N . THR A 1 183 ? 5.131 -9.349 -19.567 1.00 89.50 183 THR A N 1
ATOM 1490 C CA . THR A 1 183 ? 4.165 -9.757 -20.604 1.00 89.50 183 THR A CA 1
ATOM 1491 C C . THR A 1 183 ? 2.730 -9.724 -20.066 1.00 89.50 183 THR A C 1
ATOM 1493 O O . THR A 1 183 ? 1.791 -9.394 -20.783 1.00 89.50 183 THR A O 1
ATOM 1496 N N . ASN A 1 184 ? 2.568 -10.007 -18.769 1.00 87.19 184 ASN A N 1
ATOM 1497 C CA . ASN A 1 184 ? 1.276 -10.121 -18.090 1.00 87.19 184 ASN A CA 1
ATOM 1498 C C . ASN A 1 184 ? 0.997 -8.936 -17.151 1.00 87.19 184 ASN A C 1
ATOM 1500 O O . ASN A 1 184 ? -0.154 -8.546 -16.942 1.00 87.19 184 ASN A O 1
ATOM 1504 N N . TRP A 1 185 ? 2.051 -8.353 -16.582 1.00 90.00 185 TRP A N 1
ATOM 1505 C CA . TRP A 1 185 ? 1.980 -7.351 -15.524 1.00 90.00 185 TRP A CA 1
ATOM 1506 C C . TRP A 1 185 ? 2.824 -6.135 -15.899 1.00 90.00 185 TRP A C 1
ATOM 1508 O O . TRP A 1 185 ? 4.046 -6.126 -15.766 1.00 90.00 185 TRP A O 1
ATOM 1518 N N . TYR A 1 186 ? 2.157 -5.103 -16.401 1.00 90.56 186 TYR A N 1
ATOM 1519 C CA . TYR A 1 186 ? 2.779 -3.871 -16.875 1.00 90.56 186 TYR A CA 1
ATOM 1520 C C . TYR A 1 186 ? 1.852 -2.684 -16.617 1.00 90.56 186 TYR A C 1
ATOM 1522 O O . TYR A 1 186 ? 0.653 -2.855 -16.402 1.00 90.56 186 TYR A O 1
ATOM 1530 N N . GLY A 1 187 ? 2.394 -1.473 -16.688 1.00 90.75 187 GLY A N 1
ATOM 1531 C CA . GLY A 1 187 ? 1.715 -0.240 -16.307 1.00 90.75 187 GLY A CA 1
ATOM 1532 C C . GLY A 1 187 ? 2.327 0.353 -15.044 1.00 90.75 187 GLY A C 1
ATOM 1533 O O . GLY A 1 187 ? 3.511 0.162 -14.771 1.00 90.75 187 GLY A O 1
ATOM 1534 N N . ILE A 1 188 ? 1.527 1.098 -14.286 1.00 91.19 188 ILE A N 1
ATOM 1535 C CA . ILE A 1 188 ? 1.958 1.723 -13.033 1.00 91.19 188 ILE A CA 1
ATOM 1536 C C . ILE A 1 188 ? 1.479 0.848 -11.881 1.00 91.19 188 ILE A C 1
ATOM 1538 O O . ILE A 1 188 ? 0.275 0.679 -11.705 1.00 91.19 188 ILE A O 1
ATOM 1542 N N . PHE A 1 189 ? 2.409 0.311 -11.100 1.00 92.56 189 PHE A N 1
ATOM 1543 C CA . PHE A 1 189 ? 2.106 -0.356 -9.841 1.00 92.56 189 PHE A CA 1
ATOM 1544 C C . PHE A 1 189 ? 2.023 0.672 -8.718 1.00 92.56 189 PHE A C 1
ATOM 1546 O O . PHE A 1 189 ? 2.865 1.570 -8.639 1.00 92.56 189 PHE A O 1
ATOM 1553 N N . ILE A 1 190 ? 1.021 0.543 -7.849 1.00 91.50 190 ILE A N 1
ATOM 1554 C CA . ILE A 1 190 ? 0.836 1.403 -6.678 1.00 91.50 190 ILE A CA 1
ATOM 1555 C C . ILE A 1 190 ? 0.405 0.532 -5.500 1.00 91.50 190 ILE A C 1
ATOM 1557 O O . ILE A 1 190 ? -0.518 -0.276 -5.626 1.00 91.50 190 ILE A O 1
ATOM 1561 N N . GLY A 1 191 ? 1.047 0.701 -4.347 1.00 92.25 191 GLY A N 1
ATOM 1562 C CA . GLY A 1 191 ? 0.744 -0.105 -3.171 1.00 92.25 191 GLY A CA 1
ATOM 1563 C C . GLY A 1 191 ? 1.648 0.186 -1.986 1.00 92.25 191 GLY A C 1
ATOM 1564 O O . GLY A 1 191 ? 2.102 1.314 -1.785 1.00 92.25 191 GLY A O 1
ATOM 1565 N N . VAL A 1 192 ? 1.930 -0.860 -1.215 1.00 93.12 192 VAL A N 1
ATOM 1566 C CA . VAL A 1 192 ? 2.830 -0.821 -0.059 1.00 93.12 192 VAL A CA 1
ATOM 1567 C C . VAL A 1 192 ? 3.854 -1.946 -0.109 1.00 93.12 192 VAL A C 1
ATOM 1569 O O . VAL A 1 192 ? 3.650 -2.965 -0.774 1.00 93.12 192 VAL A O 1
ATOM 1572 N N . VAL A 1 193 ? 4.944 -1.762 0.630 1.00 92.88 193 VAL A N 1
ATOM 1573 C CA . VAL A 1 193 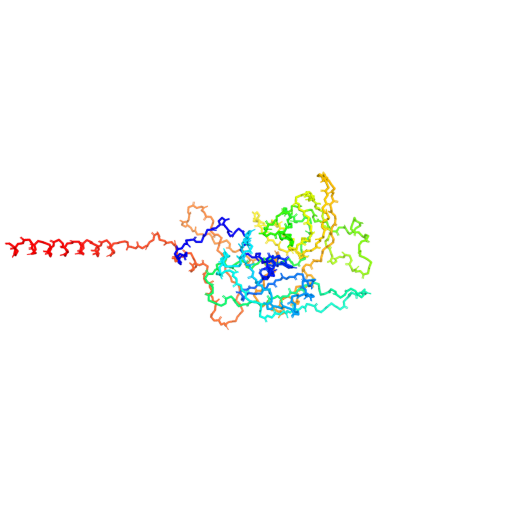? 5.878 -2.828 0.982 1.00 92.88 193 VAL A CA 1
ATOM 1574 C C . VAL A 1 193 ? 5.515 -3.335 2.370 1.00 92.88 193 VAL A C 1
ATOM 1576 O O . VAL A 1 193 ? 5.569 -2.587 3.351 1.00 92.88 193 VAL A O 1
ATOM 1579 N N . MET A 1 194 ? 5.162 -4.613 2.438 1.00 91.00 194 MET A N 1
ATOM 1580 C CA . MET A 1 194 ? 4.876 -5.324 3.674 1.00 91.00 194 MET A CA 1
ATOM 1581 C C . MET A 1 194 ? 5.957 -6.360 3.927 1.00 91.00 194 MET A C 1
ATOM 1583 O O . MET A 1 194 ? 6.317 -7.095 3.015 1.00 91.00 194 MET A O 1
ATOM 1587 N N . CYS A 1 195 ? 6.440 -6.448 5.156 1.00 88.69 195 CYS A N 1
ATOM 1588 C CA . CYS A 1 195 ? 7.382 -7.476 5.572 1.00 88.69 195 CYS A CA 1
ATOM 1589 C C . CYS A 1 195 ? 6.867 -8.179 6.819 1.00 88.69 195 CYS A C 1
ATOM 1591 O O . CYS A 1 195 ? 6.117 -7.605 7.608 1.00 88.69 195 CYS A O 1
ATOM 1593 N N . THR A 1 196 ? 7.302 -9.416 7.002 1.00 85.00 196 THR A N 1
ATOM 1594 C CA . THR A 1 196 ? 7.102 -10.161 8.236 1.00 85.00 196 THR A CA 1
ATOM 1595 C C . THR A 1 196 ? 8.326 -9.977 9.122 1.00 85.00 196 THR A C 1
ATOM 1597 O O . THR A 1 196 ? 9.460 -10.112 8.670 1.00 85.00 196 THR A O 1
ATOM 1600 N N . ILE A 1 197 ? 8.109 -9.671 10.390 1.00 79.88 197 ILE A N 1
ATOM 1601 C CA . ILE A 1 197 ? 9.130 -9.717 11.437 1.00 79.88 197 ILE A CA 1
ATOM 1602 C C . ILE A 1 197 ? 8.812 -10.876 12.376 1.00 79.88 197 ILE A C 1
ATOM 1604 O O . ILE A 1 197 ? 7.646 -11.222 12.560 1.00 79.88 197 ILE A O 1
ATOM 1608 N N . GLU A 1 198 ? 9.841 -11.478 12.962 1.00 75.12 198 GLU A N 1
ATOM 1609 C CA . GLU A 1 198 ? 9.676 -12.565 13.926 1.00 75.12 198 GLU A CA 1
ATOM 1610 C C . GLU A 1 198 ? 10.177 -12.125 15.300 1.00 75.12 198 GLU A C 1
ATOM 1612 O O . GLU A 1 198 ? 11.322 -11.691 15.432 1.00 75.12 198 GLU A O 1
ATOM 1617 N N . ILE A 1 199 ? 9.317 -12.237 16.312 1.00 69.44 199 ILE A N 1
ATOM 1618 C CA . ILE A 1 199 ? 9.626 -11.889 17.704 1.00 69.44 199 ILE A CA 1
ATOM 1619 C C . ILE A 1 199 ? 9.069 -12.972 18.604 1.00 69.44 199 ILE A C 1
ATOM 1621 O O . ILE A 1 199 ? 7.875 -13.254 18.560 1.00 69.44 199 ILE A O 1
ATOM 1625 N N . ASP A 1 200 ? 9.932 -13.582 19.415 1.00 68.00 200 ASP A N 1
ATOM 1626 C CA . ASP A 1 200 ? 9.556 -14.653 20.340 1.00 68.00 200 ASP A CA 1
ATOM 1627 C C . ASP A 1 200 ? 8.725 -15.766 19.665 1.00 68.00 200 ASP A C 1
ATOM 1629 O O . ASP A 1 200 ? 7.775 -16.294 20.237 1.00 68.00 200 ASP A O 1
ATOM 1633 N N . SER A 1 201 ? 9.098 -16.142 18.432 1.00 68.94 201 SER A N 1
ATOM 1634 C CA . SER A 1 201 ? 8.402 -17.115 17.560 1.00 68.94 201 SER A CA 1
ATOM 1635 C C . SER A 1 201 ? 7.045 -16.664 16.990 1.00 68.94 201 SER A C 1
ATOM 1637 O O . SER A 1 201 ? 6.353 -17.463 16.361 1.00 68.94 201 SER A O 1
ATOM 1639 N N . ASN A 1 202 ? 6.650 -15.401 17.178 1.00 67.81 202 ASN A N 1
ATOM 1640 C CA . ASN A 1 202 ? 5.465 -14.818 16.551 1.00 67.81 202 ASN A CA 1
ATOM 1641 C C . ASN A 1 202 ? 5.840 -14.056 15.279 1.00 67.81 202 ASN A C 1
ATOM 1643 O O . ASN A 1 202 ? 6.699 -13.175 15.304 1.00 67.81 202 ASN A O 1
ATOM 1647 N N . GLU A 1 203 ? 5.139 -14.350 14.186 1.00 75.88 203 GLU A N 1
ATOM 1648 C CA . GLU A 1 203 ? 5.238 -13.612 12.928 1.00 75.88 203 GLU A CA 1
ATOM 1649 C C . GLU A 1 203 ? 4.266 -12.426 12.919 1.00 75.88 203 GLU A C 1
ATOM 1651 O O . GLU A 1 203 ? 3.055 -12.586 13.092 1.00 75.88 203 GLU A O 1
ATOM 1656 N N . ILE A 1 204 ? 4.790 -11.222 12.694 1.00 77.25 204 ILE A N 1
ATOM 1657 C CA . ILE A 1 204 ? 4.007 -9.985 12.640 1.00 77.25 204 ILE A CA 1
ATOM 1658 C C . ILE A 1 204 ? 4.237 -9.318 11.289 1.00 77.25 204 ILE A C 1
ATOM 1660 O O . ILE A 1 204 ? 5.373 -9.089 10.882 1.00 77.25 204 ILE A O 1
ATOM 1664 N N . ASN A 1 205 ? 3.152 -8.970 10.601 1.00 80.81 205 ASN A N 1
ATOM 1665 C CA . ASN A 1 205 ? 3.225 -8.212 9.357 1.00 80.81 205 ASN A CA 1
ATOM 1666 C C . ASN A 1 205 ? 3.263 -6.713 9.648 1.00 80.81 205 ASN A C 1
ATOM 1668 O O . ASN A 1 205 ? 2.371 -6.182 10.312 1.00 80.81 205 ASN A O 1
ATOM 1672 N N . VAL A 1 206 ? 4.268 -6.041 9.100 1.00 84.62 206 VAL A N 1
ATOM 1673 C CA . VAL A 1 206 ? 4.484 -4.600 9.222 1.00 84.62 206 VAL A CA 1
ATOM 1674 C C . VAL A 1 206 ? 4.559 -3.959 7.844 1.00 84.62 206 VAL A C 1
ATOM 1676 O O . VAL A 1 206 ? 5.105 -4.537 6.903 1.00 84.62 206 VAL A O 1
ATOM 1679 N N . THR A 1 207 ? 4.014 -2.753 7.712 1.00 89.62 207 THR A N 1
ATOM 1680 C CA . THR A 1 207 ? 4.228 -1.918 6.525 1.00 89.62 207 THR A CA 1
ATOM 1681 C C . THR A 1 207 ? 5.390 -0.976 6.745 1.00 89.62 207 THR A C 1
ATOM 1683 O O . THR A 1 207 ? 5.415 -0.202 7.702 1.00 89.62 207 THR A O 1
ATOM 1686 N N . ILE A 1 208 ? 6.357 -1.067 5.835 1.00 89.31 208 ILE A N 1
ATOM 1687 C CA . ILE A 1 208 ? 7.640 -0.371 5.943 1.00 89.31 208 ILE A CA 1
ATOM 1688 C C . ILE A 1 208 ? 7.735 0.804 4.965 1.00 89.31 208 ILE A C 1
ATOM 1690 O O . ILE A 1 208 ? 8.488 1.744 5.205 1.00 89.31 208 ILE A O 1
ATOM 1694 N N . SER A 1 209 ? 6.971 0.767 3.866 1.00 89.69 209 SER A N 1
ATOM 1695 C CA . SER A 1 209 ? 6.985 1.806 2.835 1.00 89.69 209 SER A CA 1
ATOM 1696 C C . SER A 1 209 ? 5.703 1.835 1.993 1.00 89.69 209 SER A C 1
ATOM 1698 O O . SER A 1 209 ? 5.041 0.810 1.825 1.00 89.69 209 SER A O 1
ATOM 1700 N N . THR A 1 210 ? 5.375 2.995 1.421 1.00 90.50 210 THR A N 1
ATOM 1701 C CA . THR A 1 210 ? 4.450 3.123 0.281 1.00 90.50 210 THR A CA 1
ATOM 1702 C C . THR A 1 210 ? 5.244 3.116 -1.014 1.00 90.50 210 THR A C 1
ATOM 1704 O O . THR A 1 210 ? 6.278 3.767 -1.071 1.00 90.50 210 THR A O 1
ATOM 1707 N N . VAL A 1 211 ? 4.755 2.465 -2.067 1.00 88.56 211 VAL A N 1
ATOM 1708 C CA . VAL A 1 211 ? 5.540 2.247 -3.288 1.00 88.56 211 VAL A CA 1
ATOM 1709 C C . VAL A 1 211 ? 4.762 2.600 -4.550 1.00 88.56 211 VAL A C 1
ATOM 1711 O O . VAL A 1 211 ? 3.556 2.352 -4.661 1.00 88.56 211 VAL A O 1
ATOM 1714 N N . ARG A 1 212 ? 5.487 3.136 -5.535 1.00 88.69 212 ARG A N 1
ATOM 1715 C CA . ARG A 1 212 ? 5.017 3.321 -6.904 1.00 88.69 212 ARG A CA 1
ATOM 1716 C C . ARG A 1 212 ? 6.161 3.142 -7.890 1.00 88.69 212 ARG A C 1
ATOM 1718 O O . ARG A 1 212 ? 7.206 3.760 -7.738 1.00 88.69 212 ARG A O 1
ATOM 1725 N N . PHE A 1 213 ? 5.931 2.361 -8.935 1.00 87.94 213 PHE A N 1
ATOM 1726 C CA . PHE A 1 213 ? 6.872 2.205 -10.044 1.00 87.94 213 PHE A CA 1
ATOM 1727 C C . PHE A 1 213 ? 6.124 1.887 -11.337 1.00 87.94 213 PHE A C 1
ATOM 1729 O O . PHE A 1 213 ? 4.936 1.561 -11.322 1.00 87.94 213 PHE A O 1
ATOM 1736 N N . SER A 1 214 ? 6.814 1.990 -12.469 1.00 90.19 214 SER A N 1
ATOM 1737 C CA . SER A 1 214 ? 6.261 1.666 -13.783 1.00 90.19 214 SER A CA 1
ATOM 1738 C C . SER A 1 214 ? 7.040 0.545 -14.451 1.00 90.19 214 SER A C 1
ATOM 1740 O O . SER A 1 214 ? 8.264 0.615 -14.527 1.00 90.19 214 SER A O 1
ATOM 1742 N N . ILE A 1 215 ? 6.325 -0.430 -15.005 1.00 90.38 215 ILE A N 1
ATOM 1743 C CA . ILE A 1 215 ? 6.888 -1.488 -15.843 1.00 90.38 215 ILE A CA 1
ATOM 1744 C C . ILE A 1 215 ? 6.325 -1.343 -17.252 1.00 90.38 215 ILE A C 1
ATOM 1746 O O . ILE A 1 215 ? 5.111 -1.276 -17.447 1.00 90.38 215 ILE A O 1
ATOM 1750 N N . THR A 1 216 ? 7.207 -1.295 -18.244 1.00 90.62 216 THR A N 1
ATOM 1751 C CA . THR A 1 216 ? 6.818 -1.275 -19.658 1.00 90.62 216 THR A CA 1
ATOM 1752 C C . THR A 1 216 ? 6.491 -2.689 -20.125 1.00 90.62 216 THR A C 1
ATOM 1754 O O . THR A 1 216 ? 7.168 -3.641 -19.739 1.00 90.62 216 THR A O 1
ATOM 1757 N N . HIS A 1 217 ? 5.468 -2.824 -20.971 1.00 91.31 217 HIS A N 1
ATOM 1758 C CA . HIS A 1 217 ? 5.134 -4.100 -21.600 1.00 91.31 217 HIS A CA 1
ATOM 1759 C C . HIS A 1 217 ? 6.327 -4.647 -22.394 1.00 91.31 217 HIS A C 1
ATOM 1761 O O . HIS A 1 217 ? 7.005 -3.897 -23.102 1.00 91.31 217 HIS A O 1
ATOM 1767 N N . CYS A 1 218 ? 6.550 -5.954 -22.308 1.00 88.94 218 CYS A N 1
ATOM 1768 C CA . CYS A 1 218 ? 7.588 -6.656 -23.052 1.00 88.94 218 CYS A CA 1
ATOM 1769 C C . CYS A 1 218 ? 6.979 -7.789 -23.886 1.00 88.94 218 CYS A C 1
ATOM 1771 O O . CYS A 1 218 ? 5.953 -8.353 -23.520 1.00 88.94 218 CYS A O 1
ATOM 1773 N N . ASN A 1 219 ? 7.606 -8.114 -25.019 1.00 90.25 219 ASN A N 1
ATOM 1774 C CA . ASN A 1 219 ? 7.096 -9.148 -25.928 1.00 90.25 219 ASN A CA 1
ATOM 1775 C C . ASN A 1 219 ? 7.434 -10.572 -25.465 1.00 90.25 219 ASN A C 1
ATOM 1777 O O . ASN A 1 219 ? 6.763 -11.521 -25.854 1.00 90.25 219 ASN A O 1
ATOM 1781 N N . GLU A 1 220 ? 8.469 -10.720 -24.641 1.00 87.94 220 GLU A N 1
ATOM 1782 C CA . GLU A 1 220 ? 8.943 -12.001 -24.129 1.00 87.94 220 GLU A CA 1
ATOM 1783 C C . GLU A 1 220 ? 9.150 -11.908 -22.624 1.00 87.94 220 GLU A C 1
ATOM 1785 O O . GLU A 1 220 ? 9.500 -10.847 -22.099 1.00 87.94 220 GLU A O 1
ATOM 1790 N N . LYS A 1 221 ? 8.940 -13.028 -21.927 1.00 80.56 221 LYS A N 1
ATOM 1791 C CA . LYS A 1 221 ? 9.074 -13.084 -20.475 1.00 80.56 221 LYS A CA 1
ATOM 1792 C C . LYS A 1 221 ? 10.500 -12.728 -20.073 1.00 80.56 221 LYS A C 1
ATOM 1794 O O . LYS A 1 221 ? 11.438 -13.482 -20.319 1.00 80.56 221 LYS A O 1
ATOM 1799 N N . SER A 1 222 ? 10.638 -11.585 -19.417 1.00 75.69 222 SER A N 1
ATOM 1800 C CA . SER A 1 222 ? 11.914 -11.127 -18.897 1.00 75.69 222 SER A CA 1
ATOM 1801 C C . SER A 1 222 ? 12.243 -11.834 -17.582 1.00 75.69 222 SER A C 1
ATOM 1803 O O . SER A 1 222 ? 11.399 -11.935 -16.692 1.00 75.69 222 SER A O 1
ATOM 1805 N N . THR A 1 223 ? 13.485 -12.296 -17.441 1.00 75.00 223 THR A N 1
ATOM 1806 C CA . THR A 1 223 ? 14.077 -12.661 -16.142 1.00 75.00 223 THR A CA 1
ATOM 1807 C C . THR A 1 223 ? 14.819 -11.479 -15.516 1.00 75.00 223 THR A C 1
ATOM 1809 O O . THR A 1 223 ? 15.626 -11.678 -14.610 1.00 75.00 223 THR A O 1
ATOM 1812 N N . ALA A 1 224 ? 14.622 -10.265 -16.043 1.00 80.31 224 ALA A N 1
ATOM 1813 C CA . ALA A 1 224 ? 15.279 -9.080 -15.527 1.00 80.31 224 ALA A CA 1
ATOM 1814 C C . ALA A 1 224 ? 14.804 -8.788 -14.107 1.00 80.31 224 ALA A C 1
ATOM 1816 O O . ALA A 1 224 ? 13.607 -8.744 -13.818 1.00 80.31 224 ALA A O 1
ATOM 1817 N N . VAL A 1 225 ? 15.793 -8.532 -13.266 1.00 85.69 225 VAL A N 1
ATOM 1818 C CA . VAL A 1 225 ? 15.608 -8.024 -11.922 1.00 85.69 225 VAL A CA 1
ATOM 1819 C C . VAL A 1 225 ? 15.368 -6.523 -12.015 1.00 85.69 225 VAL A C 1
ATOM 1821 O O . VAL A 1 225 ? 16.185 -5.784 -12.569 1.00 85.69 225 VAL A O 1
ATOM 1824 N N . TYR A 1 226 ? 14.235 -6.076 -11.488 1.00 87.56 226 TYR A N 1
ATOM 1825 C CA . TYR A 1 226 ? 13.890 -4.666 -11.396 1.00 87.56 226 TYR A CA 1
ATOM 1826 C C . TYR A 1 226 ? 14.336 -4.106 -10.050 1.00 87.56 226 TYR A C 1
ATOM 1828 O O . TYR A 1 226 ? 14.199 -4.757 -9.012 1.00 87.56 226 TYR A O 1
ATOM 1836 N N . LEU A 1 227 ? 14.840 -2.873 -10.087 1.00 87.62 227 LEU A N 1
ATOM 1837 C CA . LEU A 1 227 ? 15.248 -2.110 -8.915 1.00 87.62 227 LEU A CA 1
ATOM 1838 C C . LEU A 1 227 ? 14.367 -0.867 -8.778 1.00 87.62 227 LEU A C 1
ATOM 1840 O O . LEU A 1 227 ? 14.119 -0.165 -9.761 1.00 87.62 227 LEU A O 1
ATOM 1844 N N . SER A 1 228 ? 13.899 -0.592 -7.563 1.00 85.88 228 SER A N 1
ATOM 1845 C CA . SER A 1 228 ? 13.146 0.622 -7.234 1.00 85.88 228 SER A CA 1
ATOM 1846 C C . SER A 1 228 ? 13.568 1.155 -5.877 1.00 85.88 228 SER A C 1
ATOM 1848 O O . SER A 1 228 ? 13.743 0.391 -4.932 1.00 85.88 228 SER A O 1
ATOM 1850 N N . THR A 1 229 ? 13.661 2.472 -5.752 1.00 83.69 229 THR A N 1
ATOM 1851 C CA . THR A 1 229 ? 13.836 3.142 -4.461 1.00 83.69 229 THR A CA 1
ATOM 1852 C C . THR A 1 229 ? 12.483 3.481 -3.853 1.00 83.69 229 THR A C 1
ATOM 1854 O O . THR A 1 229 ? 11.558 3.842 -4.581 1.00 83.69 229 THR A O 1
ATOM 1857 N N . THR A 1 230 ? 12.361 3.385 -2.531 1.00 84.12 230 THR A N 1
ATOM 1858 C CA . THR A 1 230 ? 11.132 3.743 -1.814 1.00 84.12 230 THR A CA 1
ATOM 1859 C C . THR A 1 230 ? 11.460 4.339 -0.449 1.00 84.12 230 THR A C 1
ATOM 1861 O O . THR A 1 230 ? 12.419 3.909 0.185 1.00 84.12 230 THR A O 1
ATOM 1864 N N . GLU A 1 231 ? 10.694 5.319 0.016 1.00 82.88 231 GLU A N 1
ATOM 1865 C CA . GLU A 1 231 ? 10.964 6.009 1.287 1.00 82.88 231 GLU A CA 1
ATOM 1866 C C . GLU A 1 231 ? 10.506 5.193 2.492 1.00 82.88 231 GLU A C 1
ATOM 1868 O O . GLU A 1 231 ? 9.486 4.496 2.445 1.00 82.88 231 GLU A O 1
ATOM 1873 N N . LYS A 1 232 ? 11.241 5.281 3.598 1.00 85.94 232 LYS A N 1
ATOM 1874 C CA . LYS A 1 232 ? 10.860 4.605 4.840 1.00 85.94 232 LYS A CA 1
ATOM 1875 C C . LYS A 1 232 ? 9.687 5.327 5.505 1.00 85.94 232 LYS A C 1
ATOM 1877 O O . LYS A 1 232 ? 9.739 6.531 5.736 1.00 85.94 232 LYS A O 1
ATOM 1882 N N . ILE A 1 233 ? 8.653 4.588 5.911 1.00 87.62 233 ILE A N 1
ATOM 1883 C CA . ILE A 1 233 ? 7.519 5.169 6.658 1.00 87.62 233 ILE A CA 1
ATOM 1884 C C . ILE A 1 233 ? 7.941 5.696 8.036 1.00 87.62 233 ILE A C 1
ATOM 1886 O O . ILE A 1 233 ? 7.334 6.648 8.529 1.00 87.62 233 ILE A O 1
ATOM 1890 N N . SER A 1 234 ? 8.989 5.125 8.638 1.00 85.50 234 SER A N 1
ATOM 1891 C CA . SER A 1 234 ? 9.509 5.535 9.949 1.00 85.50 234 SER A CA 1
ATOM 1892 C C . SER A 1 234 ? 9.883 7.017 10.020 1.00 85.50 234 SER A C 1
ATOM 1894 O O . SER A 1 234 ? 9.686 7.652 11.052 1.00 85.50 234 SER A O 1
ATOM 1896 N N . ILE A 1 235 ? 10.331 7.607 8.910 1.00 84.31 235 ILE A N 1
ATOM 1897 C CA . ILE A 1 235 ? 10.698 9.030 8.821 1.00 84.31 235 ILE A CA 1
ATOM 1898 C C . ILE A 1 235 ? 9.504 9.937 9.132 1.00 84.31 235 ILE A C 1
ATOM 1900 O O . ILE A 1 235 ? 9.663 11.030 9.676 1.00 84.31 235 ILE A O 1
ATOM 1904 N N . TYR A 1 236 ? 8.296 9.477 8.807 1.00 86.06 236 TYR A N 1
ATOM 1905 C CA . TYR A 1 236 ? 7.062 10.241 8.954 1.00 86.06 236 TYR A CA 1
ATOM 1906 C C . TYR A 1 236 ? 6.321 9.924 10.251 1.00 86.06 236 TYR A C 1
ATOM 1908 O O . TYR A 1 236 ? 5.200 10.394 10.433 1.00 86.06 236 TYR A O 1
ATOM 1916 N N . GLN A 1 237 ? 6.908 9.144 11.161 1.00 86.12 237 GLN A N 1
ATOM 1917 C CA . GLN A 1 237 ? 6.217 8.637 12.343 1.00 86.12 237 GLN A CA 1
ATOM 1918 C C . GLN A 1 237 ? 5.557 9.742 13.178 1.00 86.12 237 GLN A C 1
ATOM 1920 O O . GLN A 1 237 ? 4.362 9.666 13.465 1.00 86.12 237 GLN A O 1
ATOM 1925 N N . GLU A 1 238 ? 6.307 10.781 13.544 1.00 85.88 238 GLU A N 1
ATOM 1926 C CA . GLU A 1 238 ? 5.794 11.873 14.382 1.00 85.88 238 GLU A CA 1
ATOM 1927 C C . GLU A 1 238 ? 4.687 12.669 13.680 1.00 85.88 238 GLU A C 1
ATOM 1929 O O . GLU A 1 238 ? 3.673 13.030 14.288 1.00 85.88 238 GLU A O 1
ATOM 1934 N N . TRP A 1 239 ? 4.820 12.871 12.368 1.00 89.69 239 TRP A N 1
ATOM 1935 C CA . TRP A 1 239 ? 3.774 13.506 11.575 1.00 89.69 239 TRP A CA 1
ATOM 1936 C C . TRP A 1 239 ? 2.516 12.630 11.483 1.00 89.69 239 TRP A C 1
ATOM 1938 O O . TRP A 1 239 ? 1.407 13.137 11.666 1.00 89.69 239 TRP A O 1
ATOM 1948 N N . ILE A 1 240 ? 2.661 11.318 11.268 1.00 90.44 240 ILE A N 1
ATOM 1949 C CA . ILE A 1 240 ? 1.535 10.377 11.215 1.00 90.44 240 ILE A CA 1
ATOM 1950 C C . ILE A 1 240 ? 0.816 10.338 12.571 1.00 90.44 240 ILE A C 1
ATOM 1952 O O . ILE A 1 240 ? -0.402 10.493 12.602 1.00 90.44 240 ILE A O 1
ATOM 1956 N N . LYS A 1 241 ? 1.544 10.221 13.691 1.00 88.19 241 LYS A N 1
ATOM 1957 C CA . LYS A 1 241 ? 0.973 10.238 15.055 1.00 88.19 241 LYS A CA 1
ATOM 1958 C C . LYS A 1 241 ? 0.199 11.524 15.354 1.00 88.19 241 LYS A C 1
ATOM 1960 O O . LYS A 1 241 ? -0.844 11.478 16.000 1.00 88.19 241 LYS A O 1
ATOM 1965 N N . THR A 1 242 ? 0.680 12.664 14.857 1.00 90.38 242 THR A N 1
ATOM 1966 C CA . THR A 1 242 ? -0.001 13.959 15.025 1.00 90.38 242 THR A CA 1
ATOM 1967 C C . THR A 1 242 ? -1.342 14.005 14.283 1.00 90.38 242 THR A C 1
ATOM 1969 O O . THR A 1 242 ? -2.282 14.652 14.742 1.00 90.38 242 THR A O 1
ATOM 1972 N N . ASN A 1 243 ? -1.457 13.308 13.149 1.00 90.06 243 ASN A N 1
ATOM 1973 C CA . ASN A 1 243 ? -2.637 13.360 12.280 1.00 90.06 243 ASN A CA 1
ATOM 1974 C C . ASN A 1 243 ? -3.593 12.166 12.441 1.00 90.06 243 ASN A C 1
ATOM 1976 O O . ASN A 1 243 ? -4.762 12.271 12.058 1.00 90.06 243 ASN A O 1
ATOM 1980 N N . VAL A 1 244 ? -3.119 11.054 13.011 1.00 87.19 244 VAL A N 1
ATOM 1981 C CA . VAL A 1 244 ? -3.871 9.811 13.225 1.00 87.19 244 VAL A CA 1
ATOM 1982 C C . VAL A 1 244 ? -3.700 9.364 14.672 1.00 87.19 244 VAL A C 1
ATOM 1984 O O . VAL A 1 244 ? -2.734 8.701 15.033 1.00 87.19 244 VAL A O 1
ATOM 1987 N N . LYS A 1 245 ? -4.677 9.695 15.519 1.00 82.56 245 LYS A N 1
ATOM 1988 C CA . LYS A 1 245 ? -4.621 9.418 16.964 1.00 82.56 245 LYS A CA 1
ATOM 1989 C C . LYS A 1 245 ? -4.529 7.923 17.299 1.00 82.56 245 LYS A C 1
ATOM 1991 O O . LYS A 1 245 ? -4.005 7.558 18.346 1.00 82.56 245 LYS A O 1
ATOM 1996 N N . THR A 1 246 ? -5.097 7.073 16.449 1.00 79.31 246 THR A N 1
ATOM 1997 C CA . THR A 1 246 ? -5.242 5.627 16.681 1.00 79.31 246 THR A CA 1
ATOM 1998 C C . THR A 1 246 ? -4.179 4.789 15.971 1.00 79.31 246 THR A C 1
ATOM 2000 O O . THR A 1 246 ? -4.259 3.563 16.017 1.00 79.31 246 THR A O 1
ATOM 2003 N N . VAL A 1 247 ? -3.192 5.425 15.326 1.00 81.88 247 VAL A N 1
ATOM 2004 C CA . VAL A 1 247 ? -2.148 4.711 14.585 1.00 81.88 247 VAL A CA 1
ATOM 2005 C C . VAL A 1 247 ? -1.299 3.846 15.504 1.00 81.88 247 VAL A C 1
ATOM 2007 O O . VAL A 1 247 ? -0.930 4.254 16.606 1.00 81.88 247 VAL A O 1
ATOM 2010 N N . LEU A 1 248 ? -0.956 2.657 15.017 1.00 79.06 248 LEU A N 1
ATOM 2011 C CA . LEU A 1 248 ? -0.067 1.733 15.701 1.00 79.06 248 LEU A CA 1
ATOM 2012 C C . LEU A 1 248 ? 1.251 1.642 14.936 1.00 79.06 248 LEU A C 1
ATOM 2014 O O . LEU A 1 248 ? 1.290 1.230 13.775 1.00 79.06 248 LEU A O 1
ATOM 2018 N N . PHE A 1 249 ? 2.329 2.008 15.618 1.00 79.31 249 PHE A N 1
ATOM 2019 C CA . PHE A 1 249 ? 3.687 1.701 15.193 1.00 79.31 249 PHE A CA 1
ATOM 2020 C C . PHE A 1 249 ? 4.173 0.473 15.957 1.00 79.31 249 PHE A C 1
ATOM 2022 O O . PHE A 1 249 ? 3.851 0.298 17.131 1.00 79.31 249 PHE A O 1
ATOM 2029 N N . PHE A 1 250 ? 4.921 -0.386 15.277 1.00 74.75 250 PHE A N 1
ATOM 2030 C CA . PHE A 1 250 ? 5.583 -1.522 15.891 1.00 74.75 250 PHE A CA 1
ATOM 2031 C C . PHE A 1 250 ? 6.669 -1.020 16.855 1.00 74.75 250 PHE A C 1
ATOM 2033 O O . PHE A 1 250 ? 7.538 -0.261 16.438 1.00 74.75 250 PHE A O 1
ATOM 2040 N N . ASP A 1 251 ? 6.652 -1.461 18.110 1.00 69.69 251 ASP A N 1
ATOM 2041 C CA . ASP A 1 251 ? 7.696 -1.160 19.094 1.00 69.69 251 ASP A CA 1
ATOM 2042 C C . ASP A 1 251 ? 8.244 -2.486 19.668 1.00 69.69 251 ASP A C 1
ATOM 2044 O O . ASP A 1 251 ? 7.476 -3.261 20.249 1.00 69.69 251 ASP A O 1
ATOM 2048 N N . PRO A 1 252 ? 9.548 -2.784 19.487 1.00 60.16 252 PRO A N 1
ATOM 2049 C CA . PRO A 1 252 ? 10.168 -4.009 19.995 1.00 60.16 252 PRO A CA 1
ATOM 2050 C C . PRO A 1 252 ? 10.403 -4.018 21.507 1.00 60.16 252 PRO A C 1
ATOM 2052 O O . PRO A 1 252 ? 10.574 -5.087 22.092 1.00 60.16 252 PRO A O 1
ATOM 2055 N N . ASN A 1 253 ? 10.452 -2.847 22.138 1.00 57.03 253 ASN A N 1
ATOM 2056 C CA . ASN A 1 253 ? 10.795 -2.658 23.542 1.00 57.03 253 ASN A CA 1
ATOM 2057 C C . ASN A 1 253 ? 9.558 -2.607 24.445 1.00 57.03 253 ASN A C 1
ATOM 2059 O O . ASN A 1 253 ? 9.650 -2.861 25.655 1.00 57.03 253 ASN A O 1
ATOM 2063 N N . GLU A 1 254 ? 8.382 -2.319 23.887 1.00 50.38 254 GLU A N 1
ATOM 2064 C CA . GLU A 1 254 ? 7.135 -2.422 24.628 1.00 50.38 254 GLU A CA 1
ATOM 2065 C C . GLU A 1 254 ? 6.803 -3.887 24.947 1.00 50.38 254 GLU A C 1
ATOM 2067 O O . GLU A 1 254 ? 6.112 -4.594 24.213 1.00 50.38 254 GLU A O 1
ATOM 2072 N N . LYS A 1 255 ? 7.168 -4.301 26.168 1.00 40.88 255 LYS A N 1
ATOM 2073 C CA . LYS A 1 255 ? 6.677 -5.508 26.872 1.00 40.88 255 LYS A CA 1
ATOM 2074 C C . LYS A 1 255 ? 5.135 -5.611 26.970 1.00 40.88 255 LYS A C 1
ATOM 2076 O O . LYS A 1 255 ? 4.623 -6.494 27.650 1.00 40.88 255 LYS A O 1
ATOM 2081 N N . ASN A 1 256 ? 4.392 -4.695 26.346 1.00 38.19 256 ASN A N 1
ATOM 2082 C CA . ASN A 1 256 ? 2.947 -4.530 26.447 1.00 38.19 256 ASN A CA 1
ATOM 2083 C C . ASN A 1 256 ? 2.168 -5.107 25.254 1.00 38.19 256 ASN A C 1
ATOM 2085 O O . ASN A 1 256 ? 0.945 -5.187 25.349 1.00 38.19 256 ASN A O 1
ATOM 2089 N N . PHE A 1 257 ? 2.814 -5.529 24.158 1.00 41.84 257 PHE A N 1
ATOM 2090 C CA . PHE A 1 257 ? 2.069 -6.112 23.029 1.00 41.84 257 PHE A CA 1
ATOM 2091 C C . PHE A 1 257 ? 1.556 -7.529 23.316 1.00 41.84 257 PHE A C 1
ATOM 2093 O O . PHE A 1 257 ? 0.501 -7.916 22.812 1.00 41.84 257 PHE A O 1
ATOM 2100 N N . PHE A 1 258 ? 2.244 -8.279 24.183 1.00 35.91 258 PHE A N 1
ATOM 2101 C CA . PHE A 1 258 ? 1.915 -9.672 24.475 1.00 35.91 258 PHE A CA 1
ATOM 2102 C C . PHE A 1 258 ? 2.037 -9.955 25.976 1.00 35.91 258 PHE A C 1
ATOM 2104 O O . PHE A 1 258 ? 3.122 -10.204 26.491 1.00 35.91 258 PHE A O 1
ATOM 2111 N N . THR A 1 259 ? 0.915 -9.947 26.699 1.00 32.50 259 THR A N 1
ATOM 2112 C CA . THR A 1 259 ? 0.839 -10.629 27.999 1.00 32.50 259 THR A CA 1
ATOM 2113 C C . THR A 1 259 ? 0.260 -12.021 27.782 1.00 32.50 259 THR A C 1
ATOM 2115 O O . THR A 1 259 ? -0.910 -12.194 27.448 1.00 32.50 259 THR A O 1
ATOM 2118 N N . THR A 1 260 ? 1.091 -13.042 27.964 1.00 34.34 260 THR A N 1
ATOM 2119 C CA . THR A 1 260 ? 0.666 -14.441 28.010 1.00 34.34 260 THR A CA 1
ATOM 2120 C C . THR A 1 260 ? -0.073 -14.691 29.324 1.00 34.34 260 THR A C 1
ATOM 2122 O O . THR A 1 260 ? 0.532 -14.857 30.381 1.00 34.34 260 THR A O 1
ATOM 2125 N N . LYS A 1 261 ? -1.410 -14.709 29.293 1.00 33.44 261 LYS A N 1
ATOM 2126 C CA . LYS A 1 261 ? -2.193 -15.261 30.405 1.00 33.44 261 LYS A CA 1
ATOM 2127 C C . LYS A 1 261 ? -2.271 -16.777 30.235 1.00 33.44 261 LYS A C 1
ATOM 2129 O O . LYS A 1 261 ? -2.899 -17.269 29.303 1.00 33.44 261 LYS A O 1
ATOM 2134 N N . ASN A 1 262 ? -1.642 -17.512 31.147 1.00 30.64 262 ASN A N 1
ATOM 2135 C CA . ASN A 1 262 ? -1.891 -18.941 31.298 1.00 30.64 262 ASN A CA 1
ATOM 2136 C C . ASN A 1 262 ? -3.270 -19.116 31.946 1.00 30.64 262 ASN A C 1
ATOM 2138 O O . ASN A 1 262 ? -3.425 -18.841 33.135 1.00 30.64 262 ASN A O 1
ATOM 2142 N N . ASP A 1 263 ? -4.266 -19.535 31.168 1.00 36.06 263 ASP A N 1
ATOM 2143 C CA . ASP A 1 263 ? -5.536 -20.021 31.707 1.00 36.06 263 ASP A CA 1
ATOM 2144 C C . ASP A 1 263 ? -5.343 -21.479 32.170 1.00 36.06 263 ASP A C 1
ATOM 2146 O O . ASP A 1 263 ? -5.026 -22.337 31.339 1.00 36.06 263 ASP A O 1
ATOM 2150 N N . PRO A 1 264 ? -5.505 -21.796 33.469 1.00 35.75 264 PRO A N 1
ATOM 2151 C CA . PRO A 1 264 ? -5.327 -23.153 33.984 1.00 35.75 264 PRO A CA 1
ATOM 2152 C C . PRO A 1 264 ? -6.307 -24.179 33.391 1.00 35.75 264 PRO A C 1
ATOM 2154 O O . PRO A 1 264 ? -6.075 -25.377 33.530 1.00 35.75 264 PRO A O 1
ATOM 2157 N N . ASN A 1 265 ? -7.383 -23.737 32.726 1.00 39.19 265 ASN A N 1
ATOM 2158 C CA . ASN A 1 265 ? -8.470 -24.606 32.270 1.00 39.19 265 ASN A CA 1
ATOM 2159 C C . ASN A 1 265 ? -8.463 -24.926 30.760 1.00 39.19 265 ASN A C 1
ATOM 2161 O O . ASN A 1 265 ? -9.339 -25.659 30.302 1.00 39.19 265 ASN A O 1
ATOM 2165 N N . SER A 1 266 ? -7.502 -24.434 29.963 1.00 38.56 266 SER A N 1
ATOM 2166 C CA . SER A 1 266 ? -7.563 -24.556 28.488 1.00 38.56 266 SER A CA 1
ATOM 2167 C C . SER A 1 266 ? -6.961 -25.837 27.883 1.00 38.56 266 SER A C 1
ATOM 2169 O O . SER A 1 266 ? -6.852 -25.946 26.659 1.00 38.56 266 SER A O 1
ATOM 2171 N N . GLY A 1 267 ? -6.542 -26.816 28.693 1.00 30.92 267 GLY A N 1
ATOM 2172 C CA . GLY A 1 267 ? -5.975 -28.068 28.169 1.00 30.92 267 GLY A CA 1
ATOM 2173 C C . GLY A 1 267 ? -4.757 -27.859 27.253 1.00 30.92 267 GLY A C 1
ATOM 2174 O O . GLY A 1 267 ? -4.581 -28.592 26.283 1.00 30.92 267 GLY A O 1
ATOM 2175 N N . GLY A 1 268 ? -3.939 -26.835 27.525 1.00 32.22 268 GLY A N 1
ATOM 2176 C CA . GLY A 1 268 ? -2.690 -26.577 26.802 1.00 32.22 268 GLY A CA 1
ATOM 2177 C C . GLY A 1 268 ? -2.809 -25.732 25.529 1.00 32.22 268 GLY A C 1
ATOM 2178 O O . GLY A 1 268 ? -1.815 -25.587 24.820 1.00 32.22 268 GLY A O 1
ATOM 2179 N N . LYS A 1 269 ? -3.968 -25.132 25.223 1.00 29.58 269 LYS A N 1
ATOM 2180 C CA . LYS A 1 269 ? -4.070 -24.141 24.136 1.00 29.58 269 LYS A CA 1
ATOM 2181 C C . LYS A 1 269 ? -3.811 -22.730 24.667 1.00 29.58 269 LYS A C 1
ATOM 2183 O O . LYS A 1 269 ? -4.619 -22.188 25.419 1.00 29.58 269 LYS A O 1
ATOM 2188 N N . GLN A 1 270 ? -2.687 -22.138 24.262 1.00 30.11 270 GLN A N 1
ATOM 2189 C CA . GLN A 1 270 ? -2.390 -20.722 24.486 1.00 30.11 270 GLN A CA 1
ATOM 2190 C C . GLN A 1 270 ? -3.399 -19.856 23.723 1.00 30.11 270 GLN A C 1
ATOM 2192 O O . GLN A 1 270 ? -3.509 -19.946 22.501 1.00 30.11 270 GLN A O 1
ATOM 2197 N N . ILE A 1 271 ? -4.131 -19.013 24.449 1.00 30.89 271 ILE A N 1
ATOM 2198 C CA . ILE A 1 271 ? -5.005 -17.989 23.877 1.00 30.89 271 ILE A CA 1
ATOM 2199 C C . ILE A 1 271 ? -4.294 -16.649 24.069 1.00 30.89 271 ILE A C 1
ATOM 2201 O O . ILE A 1 271 ? -4.158 -16.157 25.190 1.00 30.89 271 ILE A O 1
ATOM 2205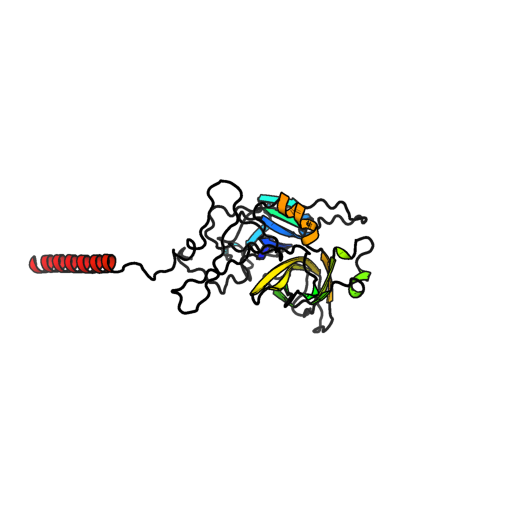 N N . ILE A 1 272 ? -3.806 -16.065 22.975 1.00 32.06 272 ILE A N 1
ATOM 2206 C CA . ILE A 1 272 ? -3.214 -14.724 22.984 1.00 32.06 272 ILE A CA 1
ATOM 2207 C C . ILE A 1 272 ? -4.362 -13.725 23.135 1.00 32.06 272 ILE A C 1
ATOM 2209 O O . ILE A 1 272 ? -5.168 -13.559 22.223 1.00 32.06 272 ILE A O 1
ATOM 2213 N N . THR A 1 273 ? -4.450 -13.075 24.296 1.00 29.02 273 THR A N 1
ATOM 2214 C CA . THR A 1 273 ? -5.447 -12.029 24.560 1.00 29.02 273 THR A CA 1
ATOM 2215 C C . THR A 1 273 ? -4.743 -10.677 24.531 1.00 29.02 273 THR A C 1
ATOM 2217 O O . THR A 1 273 ? -3.816 -10.442 25.301 1.00 29.02 273 THR A O 1
ATOM 2220 N N . THR A 1 274 ? -5.149 -9.785 23.633 1.00 29.94 274 THR A N 1
ATOM 2221 C CA . THR A 1 274 ? -4.631 -8.413 23.545 1.00 29.94 274 THR A CA 1
ATOM 2222 C C . THR A 1 274 ? -5.447 -7.523 24.482 1.00 29.94 274 THR A C 1
ATOM 2224 O O . THR A 1 274 ? -6.652 -7.428 24.289 1.00 29.94 274 THR A O 1
ATOM 2227 N N . THR A 1 275 ? -4.867 -6.831 25.475 1.00 32.34 275 THR A N 1
ATOM 2228 C CA . THR A 1 275 ? -5.451 -5.550 25.942 1.00 32.34 275 THR A CA 1
ATOM 2229 C C . THR A 1 275 ? -4.512 -4.650 26.764 1.00 32.34 275 THR A C 1
ATOM 2231 O O . THR A 1 275 ? -4.002 -5.043 27.806 1.00 32.34 275 THR A O 1
ATOM 2234 N N . LYS A 1 276 ? -4.474 -3.385 26.307 1.00 29.53 276 LYS A N 1
ATOM 2235 C CA . LYS A 1 276 ? -4.414 -2.078 27.002 1.00 29.53 276 LYS A CA 1
ATOM 2236 C C . LYS A 1 276 ? -3.237 -1.709 27.918 1.00 29.53 276 LYS A C 1
ATOM 2238 O O . LYS A 1 276 ? -3.108 -2.196 29.037 1.00 29.53 276 LYS A O 1
ATOM 2243 N N . LYS A 1 277 ? -2.627 -0.567 27.565 1.00 25.73 277 LYS A N 1
ATOM 2244 C CA . LYS A 1 277 ? -2.291 0.485 28.532 1.00 25.73 277 LYS A CA 1
ATOM 2245 C C . LYS A 1 277 ? -3.096 1.758 28.243 1.00 25.73 277 LYS A C 1
ATOM 2247 O O . LYS A 1 277 ? -3.246 2.198 27.111 1.00 25.73 277 LYS A O 1
ATOM 2252 N N . THR A 1 278 ? -3.689 2.270 29.306 1.00 24.39 278 THR A N 1
ATOM 2253 C CA . THR A 1 278 ? -4.706 3.315 29.401 1.00 24.39 278 THR A CA 1
ATOM 2254 C C . THR A 1 278 ? -4.097 4.713 29.266 1.00 24.39 278 THR A C 1
ATOM 2256 O O . THR A 1 278 ? -3.240 5.056 30.073 1.00 24.39 278 THR A O 1
ATOM 2259 N N . ILE A 1 279 ? -4.605 5.557 28.355 1.00 23.20 279 ILE A N 1
ATOM 2260 C CA . ILE A 1 279 ? -4.615 7.022 28.531 1.00 23.20 279 ILE A CA 1
ATOM 2261 C C . ILE A 1 279 ? -6.006 7.568 28.152 1.00 23.20 279 ILE A C 1
ATOM 2263 O O . ILE A 1 279 ? -6.381 7.620 26.986 1.00 23.20 279 ILE A O 1
ATOM 2267 N N . ALA A 1 280 ? -6.723 7.956 29.212 1.00 21.55 280 ALA A N 1
ATOM 2268 C CA . ALA A 1 280 ? -7.805 8.939 29.340 1.00 21.55 280 ALA A CA 1
ATOM 2269 C C . ALA A 1 280 ? -9.128 8.777 28.552 1.00 21.55 280 ALA A C 1
ATOM 2271 O O . ALA A 1 280 ? -9.228 9.101 27.372 1.00 21.55 280 ALA A O 1
ATOM 2272 N N . ASN A 1 281 ? -10.166 8.381 29.307 1.00 24.83 281 ASN A N 1
ATOM 2273 C CA . ASN A 1 281 ? -11.575 8.800 29.238 1.00 24.83 281 ASN A CA 1
ATOM 2274 C C . ASN A 1 281 ? -12.082 9.364 27.899 1.00 24.83 281 ASN A C 1
ATOM 2276 O O . ASN A 1 281 ? -12.062 10.569 27.667 1.00 24.83 281 ASN A O 1
ATOM 2280 N N . ASN A 1 282 ? -12.625 8.476 27.069 1.00 22.62 282 ASN A N 1
ATOM 2281 C CA . ASN A 1 282 ? -13.994 8.571 26.560 1.00 22.62 282 ASN A CA 1
ATOM 2282 C C . ASN A 1 282 ? -14.371 7.201 25.979 1.00 22.62 282 ASN A C 1
ATOM 2284 O O . ASN A 1 282 ? -13.586 6.594 25.251 1.00 22.62 282 ASN A O 1
ATOM 2288 N N . ASP A 1 283 ? -15.544 6.709 26.364 1.00 26.64 283 ASP A N 1
ATOM 2289 C CA . ASP A 1 283 ? -16.092 5.373 26.113 1.00 26.64 283 ASP A CA 1
ATOM 2290 C C . ASP A 1 283 ? -15.986 4.874 24.664 1.00 26.64 283 ASP A C 1
ATOM 2292 O O . ASP A 1 283 ? -16.919 4.969 23.873 1.00 26.64 283 ASP A O 1
ATOM 2296 N N . THR A 1 284 ? -14.854 4.260 24.330 1.00 26.73 284 THR A N 1
ATOM 2297 C CA . THR A 1 284 ? -14.699 3.339 23.191 1.00 26.73 284 THR A CA 1
ATOM 2298 C C . THR A 1 284 ? -13.741 2.211 23.583 1.00 26.73 284 THR A C 1
ATOM 2300 O O . THR A 1 284 ? -12.762 1.896 22.914 1.00 26.73 284 THR A O 1
ATOM 2303 N N . GLY A 1 285 ? -13.993 1.604 24.746 1.00 22.08 285 GLY A N 1
ATOM 2304 C CA . GLY A 1 285 ? -13.391 0.327 25.105 1.00 22.08 285 GLY A CA 1
ATOM 2305 C C . GLY A 1 285 ? -14.074 -0.786 24.326 1.00 22.08 285 GLY A C 1
ATOM 2306 O O . GLY A 1 285 ? -15.047 -1.343 24.815 1.00 22.08 285 GLY A O 1
ATOM 2307 N N . TRP A 1 286 ? -13.585 -1.102 23.130 1.00 29.47 286 TRP A N 1
ATOM 2308 C CA . TRP A 1 286 ? -14.024 -2.315 22.451 1.00 29.47 286 TRP A CA 1
ATOM 2309 C C . TRP A 1 286 ? -13.230 -3.503 22.974 1.00 29.47 286 TRP A C 1
ATOM 2311 O O . TRP A 1 286 ? -12.030 -3.653 22.754 1.00 29.47 286 TRP A O 1
ATOM 2321 N N . ASP A 1 287 ? -13.962 -4.277 23.761 1.00 27.88 287 ASP A N 1
ATOM 2322 C CA . ASP A 1 287 ? -13.644 -5.592 24.267 1.00 27.88 287 ASP A CA 1
ATOM 2323 C C . ASP A 1 287 ? -13.443 -6.559 23.091 1.00 27.88 287 ASP A C 1
ATOM 2325 O O . ASP A 1 287 ? -14.318 -6.703 22.233 1.00 27.88 287 ASP A O 1
ATOM 2329 N N . ILE A 1 288 ? -12.288 -7.219 23.034 1.00 32.41 288 ILE A N 1
ATOM 2330 C CA . ILE A 1 288 ? -11.951 -8.204 21.993 1.00 32.41 288 ILE A CA 1
ATOM 2331 C C . ILE A 1 288 ? -12.840 -9.459 22.100 1.00 32.41 288 ILE A C 1
ATOM 2333 O O . ILE A 1 288 ? -12.937 -10.231 21.147 1.00 32.41 288 ILE A O 1
ATOM 2337 N N . HIS A 1 289 ? -13.593 -9.604 23.194 1.00 27.72 289 HIS A N 1
ATOM 2338 C CA . HIS A 1 289 ? -14.664 -10.589 23.307 1.00 27.72 289 HIS A CA 1
ATOM 2339 C C . HIS A 1 289 ? -15.959 -10.202 22.571 1.00 27.72 289 HIS A C 1
ATOM 2341 O O . HIS A 1 289 ? -16.683 -11.079 22.099 1.00 27.72 289 HIS A O 1
ATOM 2347 N N . HIS A 1 290 ? -16.242 -8.916 22.339 1.00 28.16 290 HIS A N 1
ATOM 2348 C CA . HIS A 1 290 ? -17.565 -8.515 21.847 1.00 28.16 290 HIS A CA 1
ATOM 2349 C C . HIS A 1 290 ? -17.800 -8.655 20.336 1.00 28.16 290 HIS A C 1
ATOM 2351 O O . HIS A 1 290 ? -18.956 -8.621 19.918 1.00 28.16 290 HIS A O 1
ATOM 2357 N N . THR A 1 291 ? -16.771 -8.870 19.508 1.00 29.47 291 THR A N 1
ATOM 2358 C CA . THR A 1 291 ? -16.970 -9.082 18.055 1.00 29.47 291 THR A CA 1
ATOM 2359 C C . THR A 1 291 ? -17.089 -10.560 17.663 1.00 29.47 291 THR A C 1
ATOM 2361 O O . THR A 1 291 ? -17.597 -10.857 16.587 1.00 29.47 291 THR A O 1
ATOM 2364 N N . PHE A 1 292 ? -16.693 -11.500 18.531 1.00 27.08 292 PHE A N 1
ATOM 2365 C CA . PHE A 1 292 ? -16.851 -12.941 18.278 1.00 27.08 292 PHE A CA 1
ATOM 2366 C C . PHE A 1 292 ? -17.810 -13.650 19.242 1.00 27.08 292 PHE A C 1
ATOM 2368 O O . PHE A 1 292 ? -18.344 -14.694 18.869 1.00 27.08 292 PHE A O 1
ATOM 2375 N N . ASP A 1 293 ? -18.150 -13.072 20.400 1.00 28.27 293 ASP A N 1
ATOM 2376 C CA . ASP A 1 293 ? -19.199 -13.647 21.258 1.00 28.27 293 ASP A CA 1
ATOM 2377 C C . ASP A 1 293 ? -20.624 -13.387 20.735 1.00 28.27 293 ASP A C 1
ATOM 2379 O O . ASP A 1 293 ? -21.564 -14.042 21.174 1.00 28.27 293 ASP A O 1
ATOM 2383 N N . GLN A 1 294 ? -20.804 -12.529 19.721 1.00 32.16 294 GLN A N 1
ATOM 2384 C CA . GLN A 1 294 ? -22.075 -12.447 18.982 1.00 32.16 294 GLN A CA 1
ATOM 2385 C C . GLN A 1 294 ? -22.209 -13.480 17.847 1.00 32.16 294 GLN A C 1
ATOM 2387 O O . GLN A 1 294 ? -23.281 -13.592 17.260 1.00 32.16 294 GLN A O 1
ATOM 2392 N N . LEU A 1 295 ? -21.168 -14.277 17.562 1.00 31.30 295 LEU A N 1
ATOM 2393 C CA . LEU A 1 295 ? -21.225 -15.369 16.575 1.00 31.30 295 LEU A CA 1
ATOM 2394 C C . LEU A 1 295 ? -20.719 -16.722 17.097 1.00 31.30 295 LEU A C 1
ATOM 2396 O O . LEU A 1 295 ? -20.677 -17.691 16.340 1.00 31.30 295 LEU A O 1
ATOM 2400 N N . LYS A 1 296 ? -20.444 -16.854 18.400 1.00 29.81 296 LYS A N 1
ATOM 2401 C CA . LYS A 1 296 ? -20.484 -18.162 19.061 1.00 29.81 296 LYS A CA 1
ATOM 2402 C C . LYS A 1 296 ? -21.925 -18.513 19.411 1.00 29.81 296 LYS A C 1
ATOM 2404 O O . LYS A 1 296 ? -22.374 -18.382 20.548 1.00 29.81 296 LYS A O 1
ATOM 2409 N N . ILE A 1 297 ? -22.631 -19.066 18.429 1.00 34.53 297 ILE A N 1
ATOM 2410 C CA . ILE A 1 297 ? -23.787 -19.942 18.665 1.00 34.53 297 ILE A CA 1
ATOM 2411 C C . ILE A 1 297 ? -23.262 -21.266 19.254 1.00 34.53 297 ILE A C 1
ATOM 2413 O O . ILE A 1 297 ? -23.400 -22.325 18.658 1.00 34.53 297 ILE A O 1
ATOM 2417 N N . GLU A 1 298 ? -22.601 -21.217 20.409 1.00 35.78 298 GLU A N 1
ATOM 2418 C CA . GLU A 1 298 ? -22.225 -22.429 21.150 1.00 35.78 298 GLU A CA 1
ATOM 2419 C C . GLU A 1 298 ? -22.890 -22.504 22.526 1.00 35.78 298 GLU A C 1
ATOM 2421 O O . GLU A 1 298 ? -22.948 -23.587 23.095 1.00 35.78 298 GLU A O 1
ATOM 2426 N N . HIS A 1 299 ? -23.536 -21.435 23.014 1.00 41.44 299 HIS A N 1
ATOM 2427 C CA . HIS A 1 299 ? -24.359 -21.500 24.229 1.00 41.44 299 HIS A CA 1
ATOM 2428 C C . HIS A 1 299 ? -25.621 -20.617 24.185 1.00 41.44 299 HIS A C 1
ATOM 2430 O O . HIS A 1 299 ? -26.010 -20.032 25.196 1.00 41.44 299 HIS A O 1
ATOM 2436 N N . ILE A 1 300 ? -26.346 -20.571 23.056 1.00 41.06 300 ILE A N 1
ATOM 2437 C CA . ILE A 1 300 ? -27.794 -20.328 23.178 1.00 41.06 300 ILE A CA 1
ATOM 2438 C C . ILE A 1 300 ? -28.333 -21.556 23.897 1.00 41.06 300 ILE A C 1
ATOM 2440 O O . ILE A 1 300 ? -28.298 -22.660 23.356 1.00 41.06 300 ILE A O 1
ATOM 2444 N N . ASN A 1 301 ? -28.794 -21.375 25.132 1.00 46.09 301 ASN A N 1
ATOM 2445 C CA . ASN A 1 301 ? -29.568 -22.387 25.824 1.00 46.09 301 ASN A CA 1
ATOM 2446 C C . ASN A 1 301 ? -30.797 -22.646 24.940 1.00 46.09 301 ASN A C 1
ATOM 2448 O O . ASN A 1 301 ? -31.727 -21.853 24.946 1.00 46.09 301 ASN A O 1
ATOM 2452 N N . TRP A 1 302 ? -30.758 -23.675 24.088 1.00 46.50 302 TRP A N 1
ATOM 2453 C CA . TRP A 1 302 ? -31.811 -23.987 23.111 1.00 46.50 302 TRP A CA 1
ATOM 2454 C C . TRP A 1 302 ? -33.113 -24.418 23.797 1.00 46.50 302 TRP A C 1
ATOM 2456 O O . TRP A 1 302 ? -34.157 -24.493 23.159 1.00 46.50 302 TRP A O 1
ATOM 2466 N N . PHE A 1 303 ? -33.066 -24.667 25.105 1.00 55.31 303 PHE A N 1
ATOM 2467 C CA . PHE A 1 303 ? -34.175 -25.170 25.900 1.00 55.31 303 PHE A CA 1
ATOM 2468 C C . PHE A 1 303 ? -35.444 -24.294 25.839 1.00 55.31 303 PHE A C 1
ATOM 2470 O O . PHE A 1 303 ? -36.508 -24.845 25.565 1.00 55.31 303 PHE A O 1
ATOM 2477 N N . PRO A 1 304 ? -35.394 -22.954 25.992 1.00 60.03 304 PRO A N 1
ATOM 2478 C CA . PRO A 1 304 ? -36.578 -22.103 25.892 1.00 60.03 304 PRO A CA 1
ATOM 2479 C C . PRO A 1 304 ? -37.138 -22.038 24.465 1.00 60.03 304 PRO A C 1
ATOM 2481 O O . PRO A 1 304 ? -38.353 -22.030 24.297 1.00 60.03 304 PRO A O 1
ATOM 2484 N N . CYS A 1 305 ? -36.281 -22.057 23.435 1.00 57.84 305 CYS A N 1
ATOM 2485 C CA . CYS A 1 305 ? -36.719 -22.073 22.036 1.00 57.84 305 CYS A CA 1
ATOM 2486 C C . CYS A 1 305 ? -37.373 -23.411 21.666 1.00 57.84 305 CYS A C 1
ATOM 2488 O O . CYS A 1 305 ? -38.447 -23.421 21.074 1.00 57.84 305 CYS A O 1
ATOM 2490 N N . ILE A 1 306 ? -36.777 -24.539 22.067 1.00 70.31 306 ILE A N 1
ATOM 2491 C CA . ILE A 1 306 ? -37.354 -25.877 21.875 1.00 70.31 306 ILE A CA 1
ATOM 2492 C C . ILE A 1 306 ? -38.702 -25.979 22.599 1.00 70.31 306 ILE A C 1
ATOM 2494 O O . ILE A 1 306 ? -39.674 -26.431 22.001 1.00 70.31 306 ILE A O 1
ATOM 2498 N N . ILE A 1 307 ? -38.796 -25.516 23.852 1.00 74.25 307 ILE A N 1
ATOM 2499 C CA . ILE A 1 307 ? -40.063 -25.504 24.599 1.00 74.25 307 ILE A CA 1
ATOM 2500 C C . ILE A 1 307 ? -41.107 -24.637 23.888 1.00 74.25 307 ILE A C 1
ATOM 2502 O O . ILE A 1 307 ? -42.253 -25.064 23.763 1.00 74.25 307 ILE A O 1
ATOM 2506 N N . PHE A 1 308 ? -40.729 -23.462 23.377 1.00 78.19 308 PHE A N 1
ATOM 2507 C CA . PHE A 1 308 ? -41.641 -22.601 22.624 1.00 78.19 308 PHE A CA 1
ATOM 2508 C C . PHE A 1 308 ? -42.172 -23.297 21.362 1.00 78.19 308 PHE A C 1
ATOM 2510 O O . PHE A 1 308 ? -43.380 -23.305 21.136 1.00 78.19 308 PHE A O 1
ATOM 2517 N N . PHE A 1 309 ? -41.306 -23.955 20.583 1.00 77.69 309 PHE A N 1
ATOM 2518 C CA . PHE A 1 309 ? -41.729 -24.697 19.392 1.00 77.69 309 PHE A CA 1
ATOM 2519 C C . PHE A 1 309 ? -42.609 -25.906 19.730 1.00 77.69 309 PHE A C 1
ATOM 2521 O O . PHE A 1 309 ? -43.608 -26.122 19.050 1.00 77.69 309 PHE A O 1
ATOM 2528 N N . ILE A 1 310 ? -42.305 -26.653 20.796 1.00 80.94 310 ILE A N 1
ATOM 2529 C CA . ILE A 1 310 ? -43.131 -27.780 21.260 1.00 80.94 310 ILE A CA 1
ATOM 2530 C C . ILE A 1 310 ? -44.511 -27.290 21.720 1.00 80.94 310 ILE A C 1
ATOM 2532 O O . ILE A 1 310 ? -45.525 -27.868 21.331 1.00 80.94 310 ILE A O 1
ATOM 2536 N N . LEU A 1 311 ? -44.578 -26.209 22.502 1.00 83.50 311 LEU A N 1
ATOM 2537 C CA . LEU A 1 311 ? -45.845 -25.627 22.955 1.00 83.50 311 LEU A CA 1
ATOM 2538 C C . LEU A 1 311 ? -46.665 -25.067 21.788 1.00 83.50 311 LEU A C 1
ATOM 2540 O O . LEU A 1 311 ? -47.875 -25.280 21.744 1.00 83.50 311 LEU A O 1
ATOM 2544 N N . MET A 1 312 ? -46.019 -24.417 20.817 1.00 86.19 312 MET A N 1
ATOM 2545 C CA . MET A 1 312 ? -46.677 -23.941 19.599 1.00 86.19 312 MET A CA 1
ATOM 2546 C C . MET A 1 312 ? -47.235 -25.108 18.774 1.00 86.19 312 MET A C 1
ATOM 2548 O O . MET A 1 312 ? -48.367 -25.035 18.300 1.00 86.19 312 MET A O 1
ATOM 2552 N N . PHE A 1 313 ? -46.487 -26.208 18.646 1.00 83.38 313 PHE A N 1
ATOM 2553 C CA . PHE A 1 313 ? -46.939 -27.397 17.921 1.00 83.38 313 PHE A CA 1
ATOM 2554 C C . PHE A 1 313 ? -48.102 -28.098 18.631 1.00 83.38 313 PHE A C 1
ATOM 2556 O O . PHE A 1 313 ? -49.060 -28.513 17.981 1.00 83.38 313 PHE A O 1
ATOM 2563 N N . MET A 1 314 ? -48.065 -28.181 19.966 1.00 83.88 314 MET A N 1
ATOM 2564 C CA . MET A 1 314 ? -49.185 -28.701 20.754 1.00 83.88 314 MET A CA 1
ATOM 2565 C C . MET A 1 314 ? -50.420 -27.806 20.630 1.00 83.88 314 MET A C 1
ATOM 2567 O O . MET A 1 314 ? -51.511 -28.324 20.413 1.00 83.88 314 MET A O 1
ATOM 2571 N N . ALA A 1 315 ? -50.266 -26.481 20.688 1.00 83.62 315 ALA A N 1
ATOM 2572 C CA . ALA A 1 315 ? -51.375 -25.549 20.503 1.00 83.62 315 ALA A CA 1
ATOM 2573 C C . ALA A 1 315 ? -52.003 -25.687 19.107 1.00 83.62 315 ALA A C 1
ATOM 2575 O O . ALA A 1 315 ? -53.216 -25.839 19.001 1.00 83.62 315 ALA A O 1
ATOM 2576 N N . LEU A 1 316 ? -51.190 -25.721 18.046 1.00 83.56 316 LEU A N 1
ATOM 2577 C CA . LEU A 1 316 ? -51.664 -25.931 16.674 1.00 83.56 316 LEU A CA 1
ATOM 2578 C C . LEU A 1 316 ? -52.351 -27.291 16.496 1.00 83.56 316 LEU A C 1
ATOM 2580 O O . LEU A 1 316 ? -53.381 -27.368 15.833 1.00 83.56 316 LEU A O 1
ATOM 2584 N N . SER A 1 317 ? -51.833 -28.346 17.129 1.00 82.00 317 SER A N 1
ATOM 2585 C CA . SER A 1 317 ? -52.450 -29.679 17.094 1.00 82.00 317 SER A CA 1
ATOM 2586 C C . SER A 1 317 ? -53.799 -29.701 17.818 1.00 82.00 317 SER A C 1
ATOM 2588 O O . SER A 1 317 ? -54.738 -30.334 17.347 1.00 82.00 317 SER A O 1
ATOM 2590 N N . ILE A 1 318 ? -53.921 -28.982 18.939 1.00 82.06 318 ILE A N 1
ATOM 2591 C CA . ILE A 1 318 ? -55.180 -28.831 19.677 1.00 82.06 318 ILE A CA 1
ATOM 2592 C C . ILE A 1 318 ? -56.192 -28.028 18.852 1.00 82.06 318 ILE A C 1
ATOM 2594 O O . ILE A 1 318 ? -57.337 -28.453 18.738 1.00 82.06 318 ILE A O 1
ATOM 2598 N N . PHE A 1 319 ? -55.786 -26.916 18.231 1.00 78.25 319 PHE A N 1
ATOM 2599 C CA . PHE A 1 319 ? -56.667 -26.146 17.346 1.00 78.25 319 PHE A CA 1
ATOM 2600 C C . PHE A 1 319 ? -57.130 -26.966 16.136 1.00 78.25 319 PHE A C 1
ATOM 2602 O O . PHE A 1 319 ? -58.318 -26.963 15.832 1.00 78.25 319 PHE A O 1
ATOM 2609 N N . ALA A 1 320 ? -56.237 -27.737 15.511 1.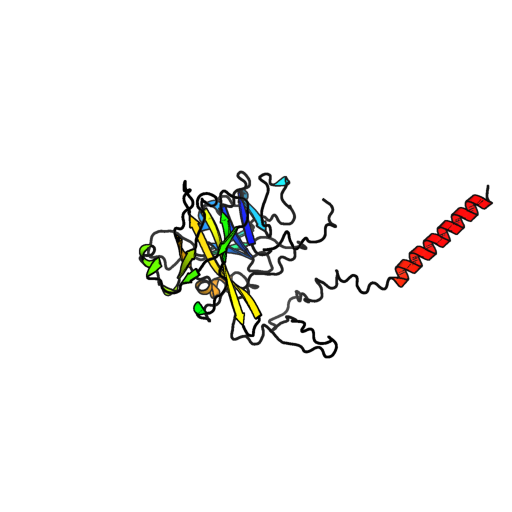00 75.94 320 ALA A N 1
ATOM 2610 C CA . ALA A 1 320 ? -56.596 -28.635 14.415 1.00 75.94 320 ALA A CA 1
ATOM 2611 C C . ALA A 1 320 ? -57.555 -29.756 14.861 1.00 75.94 320 ALA A C 1
ATOM 2613 O O . ALA A 1 320 ? -58.478 -30.106 14.129 1.00 75.94 320 ALA A O 1
ATOM 2614 N N . LEU A 1 321 ? -57.380 -30.297 16.073 1.00 73.25 321 LEU A N 1
ATOM 2615 C CA . LEU A 1 321 ? -58.308 -31.268 16.665 1.00 73.25 321 LEU A CA 1
ATOM 2616 C C . LEU A 1 321 ? -59.677 -30.652 16.964 1.00 73.25 321 LEU A C 1
ATOM 2618 O O . LEU A 1 321 ? -60.688 -31.305 16.726 1.00 73.25 321 LEU A O 1
ATOM 2622 N N . PHE A 1 322 ? -59.728 -29.409 17.451 1.00 73.50 322 PHE A N 1
ATOM 2623 C CA . PHE A 1 322 ? -60.991 -28.702 17.658 1.00 73.50 322 PHE A CA 1
ATOM 2624 C C . PHE A 1 322 ? -61.699 -28.402 16.336 1.00 73.50 322 PHE A C 1
ATOM 2626 O O . PHE A 1 322 ? -62.904 -28.609 16.268 1.00 73.50 322 PHE A O 1
ATOM 2633 N N . GLU A 1 323 ? -60.983 -28.001 15.280 1.00 64.88 323 GLU A N 1
ATOM 2634 C CA . GLU A 1 323 ? -61.586 -27.835 13.950 1.00 64.88 323 GLU A CA 1
ATOM 2635 C C . GLU A 1 323 ? -62.067 -29.164 13.349 1.00 64.88 323 GLU A C 1
ATOM 2637 O O . GLU A 1 323 ? -63.124 -29.196 12.728 1.00 64.88 323 GLU A O 1
ATOM 2642 N N . CYS A 1 324 ? -61.365 -30.279 13.583 1.00 59.44 324 CYS A N 1
ATOM 2643 C CA . CYS A 1 324 ? -61.807 -31.599 13.117 1.00 59.44 324 CYS A CA 1
ATOM 2644 C C . CYS A 1 324 ? -62.953 -32.203 13.947 1.00 59.44 324 CYS A C 1
ATOM 2646 O O . CYS A 1 324 ? -63.652 -33.074 13.446 1.00 59.44 324 CYS A O 1
ATOM 2648 N N . ALA A 1 325 ? -63.137 -31.787 15.204 1.00 58.72 325 ALA A N 1
ATOM 2649 C CA . ALA A 1 325 ? -64.220 -32.260 16.072 1.00 58.72 325 ALA A CA 1
ATOM 2650 C C . ALA A 1 325 ? -65.500 -31.405 15.978 1.00 58.72 325 ALA A C 1
ATOM 2652 O O . ALA A 1 325 ? -66.533 -31.803 16.513 1.00 58.72 325 ALA A O 1
ATOM 2653 N N . TYR A 1 326 ? -65.427 -30.229 15.341 1.00 52.34 326 TYR A N 1
ATOM 2654 C CA . TYR A 1 326 ? -66.563 -29.324 15.111 1.00 52.34 326 TYR A CA 1
ATOM 2655 C C . TYR A 1 326 ? -67.190 -29.456 13.708 1.00 52.34 326 TYR A C 1
ATOM 2657 O O . TYR A 1 326 ? -68.144 -28.735 13.406 1.00 52.34 326 TYR A O 1
ATOM 2665 N N . ILE A 1 327 ? -66.667 -30.362 12.873 1.00 48.09 327 ILE A N 1
ATOM 2666 C CA . ILE A 1 327 ? -67.261 -30.825 11.604 1.00 48.09 327 ILE A CA 1
ATOM 2667 C C . ILE A 1 327 ? -67.942 -32.172 11.851 1.00 48.09 327 ILE A C 1
ATOM 2669 O O . ILE A 1 327 ? -69.080 -32.349 11.363 1.00 48.09 327 ILE A O 1
#

Sequence (327 aa):
MNDDDPFDTKKYKYPYMVAFVQKNTMKADCAGVIIGNDGEILISGICNEKMVTNKEDYLVYIGHESWNNVQKEMDQRFIFKINEFIFHPNTKSVKDVAYYDVGIVKIKLKNTIIPITRALLLWNDEIEVKNFKQCQLIGYWNNQRILVKINVSVKEKFDDCSAQLSGGNQNDFYCLEYNVDCTNWYGIFIGVVMCTIEIDSNEINVTISTVRFSITHCNEKSTAVYLSTTEKISIYQEWIKTNVKTVLFFDPNEKNFFTTKNDPNSGGKQIITTTKKTIANNDTGWDIHHTFDQLKIEHINWFPCIIFFILMFMALSIFALFECAYI

Foldseek 3Di:
DDPPDPDDCVFQVPQFKKFWAQQQARFGLWIFGFFFPFAKTKTFQVSPPPCVVPQVRIWMAGRGQFDDRHPVRDDVLRIWGWDDKAFDDDPQDPDPPPTRGMIITGTGCPPRPDCSVPNAAAAQPPDDCVQWDQKWFWFDARNGGGIDIWGKDKDLDCPVVVVPDDRDDSNFKIKIKTFDFLQVDFHKTWGFIWTWGADPNDTGIYTFFTDIDGGHRDPDGDPDIDIDMTGTCNVCVVVCCVVHVGGHYDDPPPPQQFDFDDDVPPPPDTDTAHDDDDDDDDPPPDHPCPSCVVPPPPDPVCVVVVVVVVVVVVVVVVVVVVVVVVD